Protein AF-A0A7S3BZ17-F1 (afdb_monomer_lite)

Structure (mmCIF, N/CA/C/O backbone):
data_AF-A0A7S3BZ17-F1
#
_entry.id   AF-A0A7S3BZ17-F1
#
loop_
_atom_site.group_PDB
_atom_site.id
_atom_site.type_symbol
_atom_site.label_atom_id
_atom_site.label_alt_id
_atom_site.label_comp_id
_atom_site.label_asym_id
_atom_site.label_entity_id
_atom_site.label_seq_id
_atom_site.pdbx_PDB_ins_code
_atom_site.Cartn_x
_atom_site.Cartn_y
_atom_site.Cartn_z
_atom_site.occupancy
_atom_site.B_iso_or_equiv
_atom_site.auth_seq_id
_atom_site.auth_comp_id
_atom_site.auth_asym_id
_atom_site.auth_atom_id
_atom_site.pdbx_PDB_model_num
ATOM 1 N N . ARG A 1 1 ? -3.089 -4.528 -18.513 1.00 62.03 1 ARG A N 1
ATOM 2 C CA . ARG A 1 1 ? -3.199 -3.101 -18.108 1.00 62.03 1 ARG A CA 1
ATOM 3 C C . ARG A 1 1 ? -1.999 -2.680 -17.265 1.00 62.03 1 ARG A C 1
ATOM 5 O O . ARG A 1 1 ? -1.273 -1.822 -17.731 1.00 62.03 1 ARG A O 1
ATOM 12 N N . TRP A 1 2 ? -1.724 -3.337 -16.133 1.00 67.25 2 TRP A N 1
ATOM 13 C CA . TRP A 1 2 ? -0.563 -3.033 -15.279 1.00 67.25 2 TRP A CA 1
ATOM 14 C C . TRP A 1 2 ? 0.788 -3.026 -16.016 1.00 67.25 2 TRP A C 1
ATOM 16 O O . TRP A 1 2 ? 1.475 -2.016 -16.019 1.00 67.25 2 TRP A O 1
ATOM 26 N N . THR A 1 3 ? 1.123 -4.086 -16.759 1.00 73.69 3 THR A N 1
ATOM 27 C CA . THR A 1 3 ? 2.386 -4.148 -17.524 1.00 73.69 3 THR A CA 1
ATOM 28 C C . THR A 1 3 ? 2.517 -3.024 -18.557 1.00 73.69 3 THR A C 1
ATOM 30 O O . THR A 1 3 ? 3.608 -2.520 -18.789 1.00 73.69 3 THR A O 1
ATOM 33 N N . LEU A 1 4 ? 1.402 -2.592 -19.160 1.00 82.94 4 LEU A N 1
ATOM 34 C CA . LEU A 1 4 ? 1.403 -1.464 -20.097 1.00 82.94 4 LEU A CA 1
ATOM 35 C C . LEU A 1 4 ? 1.670 -0.137 -19.380 1.00 82.94 4 LEU A C 1
ATOM 37 O O . LEU A 1 4 ? 2.279 0.745 -19.973 1.00 82.94 4 LEU A O 1
ATOM 41 N N . TYR A 1 5 ? 1.239 -0.004 -18.125 1.00 81.69 5 TYR A N 1
ATOM 42 C CA . TYR A 1 5 ? 1.551 1.148 -17.286 1.00 81.69 5 TYR A CA 1
ATOM 43 C C . TYR A 1 5 ? 3.029 1.156 -16.887 1.00 81.69 5 TYR A C 1
ATOM 45 O O . TYR A 1 5 ? 3.702 2.157 -17.101 1.00 81.69 5 TYR A O 1
ATOM 53 N N . SER A 1 6 ? 3.572 0.023 -16.428 1.00 79.56 6 SER A N 1
ATOM 54 C CA . SER A 1 6 ? 4.991 -0.104 -16.048 1.00 79.56 6 SER A CA 1
ATOM 55 C C . SER A 1 6 ? 5.966 0.108 -17.211 1.00 79.56 6 SER A C 1
ATOM 57 O O . SER A 1 6 ? 7.106 0.502 -16.996 1.00 79.56 6 SER A O 1
ATOM 59 N N . LEU A 1 7 ? 5.524 -0.134 -18.449 1.00 84.00 7 LEU A N 1
ATOM 60 C CA . LEU A 1 7 ? 6.284 0.154 -19.671 1.00 84.00 7 LEU A CA 1
ATOM 61 C C . LEU A 1 7 ? 5.972 1.542 -20.260 1.00 84.00 7 LEU A C 1
ATOM 63 O O . LEU A 1 7 ? 6.333 1.814 -21.402 1.00 84.00 7 LEU A O 1
ATOM 67 N N . ASN A 1 8 ? 5.260 2.402 -19.522 1.00 91.38 8 ASN A N 1
ATOM 68 C CA . ASN A 1 8 ? 4.765 3.720 -19.939 1.00 91.38 8 ASN A CA 1
ATOM 69 C C . ASN A 1 8 ? 3.835 3.739 -21.165 1.00 91.38 8 ASN A C 1
ATOM 71 O O . ASN A 1 8 ? 3.402 4.812 -21.575 1.00 91.38 8 ASN A O 1
ATOM 75 N N . ILE A 1 9 ? 3.459 2.594 -21.738 1.00 90.94 9 ILE A N 1
ATOM 76 C CA . ILE A 1 9 ? 2.617 2.511 -22.941 1.00 90.94 9 ILE A CA 1
ATOM 77 C C . ILE A 1 9 ? 1.241 3.134 -22.682 1.00 90.94 9 ILE A C 1
ATOM 79 O O . ILE A 1 9 ? 0.809 4.016 -23.425 1.00 90.94 9 ILE A O 1
ATOM 83 N N . SER A 1 10 ? 0.550 2.712 -21.617 1.00 91.38 10 SER A N 1
ATOM 84 C CA . SER A 1 10 ? -0.770 3.274 -21.300 1.00 91.38 10 SER A CA 1
ATOM 85 C C . SER A 1 10 ? -0.681 4.718 -20.813 1.00 91.38 10 SER A C 1
ATOM 87 O O . SER A 1 10 ? -1.586 5.498 -21.080 1.00 91.38 10 SER A O 1
ATOM 89 N N . THR A 1 11 ? 0.409 5.085 -20.137 1.00 92.25 11 THR A N 1
ATOM 90 C CA . THR A 1 11 ? 0.655 6.445 -19.633 1.00 92.25 11 THR A CA 1
ATOM 91 C C . THR A 1 11 ? 0.862 7.436 -20.777 1.00 92.25 11 THR A C 1
ATOM 93 O O . THR A 1 11 ? 0.238 8.493 -20.806 1.00 92.25 11 TH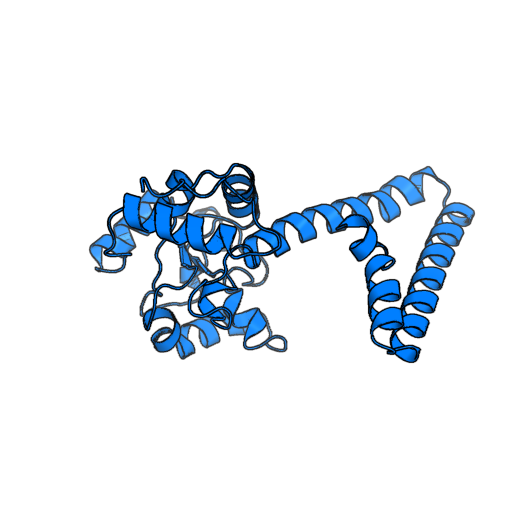R A O 1
ATOM 96 N N . ILE A 1 12 ? 1.680 7.072 -21.770 1.00 95.12 12 ILE A N 1
ATOM 97 C CA . ILE A 1 12 ? 1.888 7.870 -22.984 1.00 95.12 12 ILE A CA 1
ATOM 98 C C . ILE A 1 12 ? 0.565 8.028 -23.734 1.00 95.12 12 ILE A C 1
ATOM 100 O O . ILE A 1 12 ? 0.202 9.146 -24.095 1.00 95.12 12 ILE A O 1
ATOM 104 N N . TRP A 1 13 ? -0.180 6.932 -23.923 1.00 94.94 13 TRP A N 1
ATOM 105 C CA . TRP A 1 13 ? -1.499 6.983 -24.556 1.00 94.94 13 TRP A CA 1
ATOM 106 C C . TRP A 1 13 ? -2.459 7.919 -23.809 1.00 94.94 13 TRP A C 1
ATOM 108 O O . TRP A 1 13 ? -3.093 8.770 -24.433 1.00 94.94 13 TRP A O 1
ATOM 118 N N . GLN A 1 14 ? -2.520 7.813 -22.478 1.00 94.19 14 GLN A N 1
ATOM 119 C CA . GLN A 1 14 ? -3.356 8.667 -21.638 1.00 94.19 14 GLN A CA 1
ATOM 120 C C . GLN A 1 14 ? -2.998 10.145 -21.825 1.00 94.19 14 GLN A C 1
ATOM 122 O O . GLN A 1 14 ? -3.875 10.952 -22.128 1.00 94.19 14 GLN A O 1
ATOM 127 N N . PHE A 1 15 ? -1.715 10.510 -21.752 1.00 96.88 15 PHE A N 1
ATOM 128 C CA . PHE A 1 15 ? -1.291 11.898 -21.945 1.00 96.88 15 PHE A CA 1
ATOM 129 C C . PHE A 1 15 ? -1.558 12.427 -23.355 1.00 96.88 15 PHE A C 1
ATOM 131 O O . PHE A 1 15 ? -1.899 13.600 -23.503 1.00 96.88 15 PHE A O 1
ATOM 138 N N . ILE A 1 16 ? -1.458 11.586 -24.389 1.00 96.94 16 ILE A N 1
ATOM 139 C CA . ILE A 1 16 ? -1.876 11.961 -25.748 1.00 96.94 16 ILE A CA 1
ATOM 140 C C . ILE A 1 16 ? -3.380 12.252 -25.773 1.00 96.94 16 ILE A C 1
ATOM 142 O O . ILE A 1 16 ? -3.784 13.284 -26.310 1.00 96.94 16 ILE A O 1
ATOM 146 N N . SER A 1 17 ? -4.191 11.378 -25.170 1.00 96.69 17 SER A N 1
ATOM 147 C CA . SER A 1 17 ? -5.652 11.521 -25.139 1.00 96.69 17 SER A CA 1
ATOM 148 C C . SER A 1 17 ? -6.119 12.761 -24.365 1.00 96.69 17 SER A C 1
ATOM 150 O O . SER A 1 17 ? -7.098 13.391 -24.750 1.00 96.69 17 SER A O 1
ATOM 152 N N . GLU A 1 18 ? -5.367 13.172 -23.340 1.00 96.81 18 GLU A N 1
ATOM 153 C CA . GLU A 1 18 ? -5.604 14.388 -22.549 1.00 96.81 18 GLU A CA 1
ATOM 154 C C . GLU A 1 18 ? -5.022 15.661 -23.195 1.00 96.81 18 GLU A C 1
ATOM 156 O O . GLU A 1 18 ? -5.072 16.738 -22.605 1.00 96.81 18 GLU A O 1
ATOM 161 N N . GLY A 1 19 ? -4.404 15.563 -24.378 1.00 97.19 19 GLY A N 1
ATOM 162 C CA . GLY A 1 19 ? -3.767 16.700 -25.053 1.00 97.19 19 GLY A CA 1
ATOM 163 C C . GLY A 1 19 ? -2.439 17.160 -24.432 1.00 97.19 19 GLY A C 1
ATOM 164 O O . GLY A 1 19 ? -1.841 18.127 -24.908 1.00 97.19 19 GLY A O 1
ATOM 165 N N . LYS A 1 20 ? -1.912 16.450 -23.426 1.00 97.06 20 LYS A N 1
ATOM 166 C CA . LYS A 1 20 ? -0.638 16.726 -22.735 1.00 97.06 20 LYS A CA 1
ATOM 167 C C . LYS A 1 20 ? 0.570 16.245 -23.554 1.00 97.06 20 LYS A C 1
ATOM 169 O O . LYS A 1 20 ? 1.367 15.415 -23.113 1.00 97.06 20 LYS A O 1
ATOM 174 N N . ARG A 1 21 ? 0.719 16.777 -24.772 1.00 95.50 21 ARG A N 1
ATOM 175 C CA . ARG A 1 21 ? 1.706 16.320 -25.773 1.00 95.50 21 ARG A CA 1
ATOM 176 C C . ARG A 1 21 ? 3.158 16.420 -25.305 1.00 95.50 21 ARG A C 1
ATOM 178 O O . ARG A 1 21 ? 3.926 15.499 -25.557 1.00 95.50 21 ARG A O 1
ATOM 185 N N . THR A 1 22 ? 3.528 17.488 -24.599 1.00 97.69 22 THR A N 1
ATOM 186 C CA . THR A 1 22 ? 4.892 17.656 -24.066 1.00 97.69 22 THR A CA 1
ATOM 187 C C . THR A 1 22 ? 5.230 16.571 -23.045 1.00 97.69 22 THR A C 1
ATOM 189 O O . THR A 1 22 ? 6.293 15.963 -23.120 1.00 97.69 22 THR A O 1
ATOM 192 N N . THR A 1 23 ? 4.307 16.269 -22.129 1.00 96.88 23 THR A N 1
ATOM 193 C CA . THR A 1 23 ? 4.486 15.197 -21.140 1.00 96.88 23 THR A CA 1
ATOM 194 C C . THR A 1 23 ? 4.572 13.833 -21.819 1.00 96.88 23 THR A C 1
ATOM 196 O O . THR A 1 23 ? 5.484 13.066 -21.524 1.00 96.88 23 THR A O 1
ATOM 199 N N . ALA A 1 24 ? 3.685 13.556 -22.781 1.00 97.19 24 ALA A N 1
ATOM 200 C CA . ALA A 1 24 ? 3.732 12.325 -23.567 1.00 97.19 24 ALA A CA 1
ATOM 201 C C . ALA A 1 24 ? 5.076 12.156 -24.296 1.00 97.19 24 ALA A C 1
ATOM 203 O O . ALA A 1 24 ? 5.658 11.073 -24.268 1.00 97.19 24 ALA A O 1
ATOM 204 N N . TRP A 1 25 ? 5.591 13.231 -24.902 1.00 97.44 25 TRP A N 1
ATOM 205 C CA . TRP A 1 25 ? 6.892 13.240 -25.567 1.00 97.44 25 TRP A CA 1
ATOM 206 C C . TRP A 1 25 ? 8.039 12.957 -24.594 1.00 97.44 25 TRP A C 1
ATOM 208 O O . TRP A 1 25 ? 8.860 12.084 -24.860 1.00 97.44 25 TRP A O 1
ATOM 218 N N . ASN A 1 26 ? 8.063 13.623 -23.438 1.00 96.88 26 ASN A N 1
ATOM 219 C CA . ASN A 1 26 ? 9.084 13.386 -22.416 1.00 96.88 26 ASN A CA 1
ATOM 220 C C . ASN A 1 26 ? 9.059 11.931 -21.915 1.00 96.88 26 ASN A C 1
ATOM 222 O O . ASN A 1 26 ? 10.113 11.306 -21.796 1.00 96.88 26 ASN A O 1
ATOM 226 N N . CYS A 1 27 ? 7.870 11.357 -21.689 1.00 95.62 27 CYS A N 1
ATOM 227 C CA . CYS A 1 27 ? 7.721 9.944 -21.331 1.00 95.62 27 CYS A CA 1
ATOM 228 C C . CYS A 1 27 ? 8.219 9.006 -22.440 1.00 95.62 27 CYS A C 1
ATOM 230 O O . CYS A 1 27 ? 8.888 8.013 -22.146 1.00 95.62 27 CYS A O 1
ATOM 232 N N . LEU A 1 28 ? 7.921 9.311 -23.707 1.00 96.31 28 LEU A N 1
ATOM 233 C CA . LEU A 1 28 ? 8.378 8.524 -24.853 1.00 96.31 28 LEU A CA 1
ATOM 234 C C . LEU A 1 28 ? 9.906 8.552 -24.975 1.00 96.31 28 LEU A C 1
ATOM 236 O O . LEU A 1 28 ? 10.525 7.495 -25.076 1.00 96.31 28 LEU A O 1
ATOM 240 N N . VAL A 1 29 ? 10.514 9.739 -24.916 1.00 96.75 29 VAL A N 1
ATOM 241 C CA . VAL A 1 29 ? 11.973 9.915 -24.984 1.00 96.75 29 VAL A CA 1
ATOM 242 C C . VAL A 1 29 ? 12.660 9.210 -23.817 1.00 96.75 29 VAL A C 1
ATOM 244 O O . VAL A 1 29 ? 13.620 8.475 -24.037 1.00 96.75 29 VAL A O 1
ATOM 247 N N . GLY A 1 30 ? 12.146 9.362 -22.592 1.00 95.19 30 GLY A N 1
ATOM 248 C CA . GLY A 1 30 ? 12.674 8.657 -21.421 1.00 95.19 30 GLY A CA 1
ATOM 249 C C . GLY A 1 30 ? 12.589 7.133 -21.561 1.00 95.19 30 GLY A C 1
ATOM 250 O O . GLY A 1 30 ? 13.541 6.424 -21.239 1.00 95.19 30 GLY A O 1
ATOM 251 N N . SER A 1 31 ? 11.489 6.626 -22.122 1.00 94.12 31 SER A N 1
ATOM 252 C CA . SER A 1 31 ? 11.319 5.189 -22.379 1.00 94.12 31 SER A CA 1
ATOM 253 C C . SER A 1 31 ? 12.289 4.692 -23.458 1.00 94.12 31 SER A C 1
ATOM 255 O O . SER A 1 31 ? 12.938 3.664 -23.276 1.00 94.12 31 SER A O 1
ATOM 257 N N . ALA A 1 32 ? 12.456 5.440 -24.553 1.00 95.31 32 ALA A N 1
ATOM 258 C CA . ALA A 1 32 ? 13.420 5.120 -25.606 1.00 95.31 32 ALA A CA 1
ATOM 259 C C . ALA A 1 32 ? 14.866 5.125 -25.084 1.00 95.31 32 ALA A C 1
ATOM 261 O O . ALA A 1 32 ? 15.634 4.216 -25.397 1.00 95.31 32 ALA A O 1
ATOM 262 N N . TYR A 1 33 ? 15.218 6.099 -24.238 1.00 96.12 33 TYR A N 1
ATOM 263 C CA . TYR A 1 33 ? 16.508 6.152 -23.549 1.00 96.12 33 TYR A CA 1
ATOM 264 C C . TYR A 1 33 ? 16.748 4.900 -22.694 1.00 96.12 33 TYR A C 1
ATOM 266 O O . TYR A 1 33 ? 17.819 4.297 -22.770 1.00 96.12 33 TYR A O 1
ATOM 274 N N . TYR A 1 34 ? 15.744 4.457 -21.933 1.00 92.44 34 TYR A N 1
ATOM 275 C CA . TYR A 1 34 ? 15.854 3.253 -21.110 1.00 92.44 34 TYR A CA 1
ATOM 276 C C . TYR A 1 34 ? 16.053 1.981 -21.953 1.00 92.44 34 TYR A C 1
ATOM 278 O O . TYR A 1 34 ? 16.947 1.183 -21.667 1.00 92.44 34 TYR A O 1
ATOM 286 N N . PHE A 1 35 ? 15.300 1.810 -23.048 1.00 93.50 35 PHE A N 1
ATOM 287 C CA . PHE A 1 35 ? 15.490 0.676 -23.965 1.00 93.50 35 PHE A CA 1
ATOM 288 C C . PHE A 1 35 ? 16.844 0.706 -24.679 1.00 93.50 35 PHE A C 1
ATOM 290 O O . PHE A 1 35 ? 17.468 -0.344 -24.869 1.00 93.50 35 PHE A O 1
ATOM 297 N N . PHE A 1 36 ? 17.322 1.894 -25.049 1.00 96.81 36 PHE A N 1
ATOM 298 C CA . PHE A 1 36 ? 18.666 2.066 -25.585 1.00 96.81 36 PHE A CA 1
ATOM 299 C C . PHE A 1 36 ? 19.724 1.629 -24.564 1.00 96.81 36 PHE A C 1
ATOM 301 O O . PHE A 1 36 ? 20.621 0.861 -24.908 1.00 96.81 36 PHE A O 1
ATOM 308 N N . TRP A 1 37 ? 19.585 2.035 -23.299 1.00 96.75 37 TRP A N 1
ATOM 309 C CA . TRP A 1 37 ? 20.488 1.623 -22.225 1.00 96.75 37 TRP A CA 1
ATOM 310 C C . TRP A 1 37 ? 20.479 0.101 -22.001 1.00 96.75 37 TRP A C 1
ATOM 312 O O . TRP A 1 37 ? 21.549 -0.506 -21.957 1.00 96.75 37 TRP A O 1
ATOM 322 N N . ILE A 1 38 ? 19.308 -0.552 -21.979 1.00 96.31 38 ILE A N 1
ATOM 323 C CA . ILE A 1 38 ? 19.212 -2.025 -21.912 1.00 96.31 38 ILE A CA 1
ATOM 324 C C . ILE A 1 38 ? 19.936 -2.675 -23.100 1.00 96.31 38 ILE A C 1
ATOM 326 O O . ILE A 1 38 ? 20.681 -3.643 -22.924 1.00 96.31 38 ILE A O 1
ATOM 330 N N . SER A 1 39 ? 19.748 -2.136 -24.307 1.00 97.44 39 SER A N 1
ATOM 331 C CA . SER A 1 39 ? 20.397 -2.633 -25.527 1.00 97.44 39 SER A CA 1
ATOM 332 C C . SER A 1 39 ? 21.920 -2.479 -25.461 1.00 97.44 39 SER A C 1
ATOM 334 O O . SER A 1 39 ? 22.656 -3.385 -25.858 1.00 97.44 39 SER A O 1
ATOM 336 N N . ALA A 1 40 ? 22.408 -1.369 -24.901 1.00 98.00 40 ALA A N 1
ATOM 337 C CA . ALA A 1 40 ? 23.826 -1.155 -24.641 1.00 98.00 40 ALA A CA 1
ATOM 338 C C . ALA A 1 40 ? 24.366 -2.166 -23.617 1.00 98.00 40 ALA A C 1
ATOM 340 O O . ALA A 1 40 ? 25.398 -2.789 -23.868 1.00 98.00 40 ALA A O 1
ATOM 341 N N . CYS A 1 41 ? 23.649 -2.415 -22.514 1.00 98.06 41 CYS A N 1
ATOM 342 C CA . CYS A 1 41 ? 24.019 -3.449 -21.547 1.00 98.06 41 CYS A CA 1
ATOM 343 C C . CYS A 1 41 ? 24.107 -4.835 -22.200 1.00 98.06 41 CYS A C 1
ATOM 345 O O . CYS A 1 41 ? 25.083 -5.550 -21.974 1.00 98.06 41 CYS A O 1
ATOM 347 N N . LEU A 1 42 ? 23.132 -5.190 -23.045 1.00 98.06 42 LEU A N 1
ATOM 348 C CA . LEU A 1 42 ? 23.123 -6.452 -23.787 1.00 98.06 42 LEU A CA 1
ATOM 349 C C . LEU A 1 42 ? 24.341 -6.576 -24.705 1.00 98.06 42 LEU A C 1
ATOM 351 O O . LEU A 1 42 ? 24.962 -7.635 -24.777 1.00 98.06 42 LEU A O 1
ATOM 355 N N . ARG A 1 43 ? 24.706 -5.485 -25.383 1.00 98.25 43 ARG A N 1
ATOM 356 C CA . ARG A 1 43 ? 25.833 -5.453 -26.317 1.00 98.25 43 ARG A CA 1
ATOM 357 C C . ARG A 1 43 ? 27.201 -5.493 -25.630 1.00 98.25 43 ARG A C 1
ATOM 359 O O . ARG A 1 43 ? 28.131 -6.045 -26.220 1.00 98.25 43 ARG A O 1
ATOM 366 N N . ILE A 1 44 ? 27.336 -4.881 -24.452 1.00 98.38 44 ILE A N 1
ATOM 367 C CA . ILE A 1 44 ? 28.612 -4.731 -23.730 1.00 98.38 44 ILE A CA 1
ATOM 368 C C . ILE A 1 44 ? 28.863 -5.914 -22.788 1.00 98.38 44 ILE A C 1
ATOM 370 O O . ILE A 1 44 ? 29.959 -6.467 -22.787 1.00 98.38 44 ILE A O 1
ATOM 374 N N . PHE A 1 45 ? 27.857 -6.321 -22.011 1.00 98.06 45 PHE A N 1
ATOM 375 C CA . PHE A 1 45 ? 27.998 -7.321 -20.942 1.00 98.06 45 PHE A CA 1
ATOM 376 C C . PHE A 1 45 ? 27.386 -8.687 -21.291 1.00 98.06 45 PHE A C 1
ATOM 378 O O . PHE A 1 45 ? 27.619 -9.673 -20.590 1.00 98.06 45 PHE A O 1
ATOM 385 N N . GLY A 1 46 ? 26.622 -8.769 -22.383 1.00 98.25 46 GLY A N 1
ATOM 386 C CA . GLY A 1 46 ? 26.014 -10.006 -22.864 1.00 98.25 46 GLY A CA 1
ATOM 387 C C . GLY A 1 46 ? 24.709 -10.385 -22.157 1.00 98.25 46 GLY A C 1
ATOM 388 O O . GLY A 1 46 ? 24.354 -9.883 -21.091 1.00 98.25 46 GLY A O 1
ATOM 389 N N . ALA A 1 47 ? 23.986 -11.333 -22.760 1.00 97.88 47 ALA A N 1
ATOM 390 C CA . ALA A 1 47 ? 22.618 -11.677 -22.365 1.00 97.88 47 ALA A CA 1
ATOM 391 C C . ALA A 1 47 ? 22.493 -12.187 -20.924 1.00 97.88 47 ALA A C 1
ATOM 393 O O . ALA A 1 47 ? 21.541 -11.835 -20.236 1.00 97.88 47 ALA A O 1
ATOM 394 N N . ARG A 1 48 ? 23.457 -12.985 -20.447 1.00 98.12 48 ARG A N 1
ATOM 395 C CA . ARG A 1 48 ? 23.432 -13.531 -19.079 1.00 98.12 48 ARG A CA 1
ATOM 396 C C . ARG A 1 48 ? 23.414 -12.425 -18.026 1.00 98.12 48 ARG A C 1
ATOM 398 O O . ARG A 1 48 ? 22.591 -12.470 -17.118 1.00 98.12 48 ARG A O 1
ATOM 405 N N . PHE A 1 49 ? 24.282 -11.427 -18.183 1.00 97.94 49 PHE A N 1
ATOM 406 C CA . PHE A 1 49 ? 24.334 -10.283 -17.281 1.00 97.94 49 PHE A CA 1
ATOM 407 C C . PHE A 1 49 ? 23.052 -9.451 -17.377 1.00 97.94 49 PHE A C 1
ATOM 409 O O . PHE A 1 49 ? 22.412 -9.187 -16.363 1.00 97.94 49 PHE A O 1
ATOM 416 N N . THR A 1 50 ? 22.635 -9.087 -18.593 1.00 98.12 50 THR A N 1
ATOM 417 C CA . THR A 1 50 ? 21.447 -8.248 -18.801 1.00 98.12 50 THR A CA 1
ATOM 418 C C . THR A 1 50 ? 20.177 -8.897 -18.262 1.00 98.12 50 THR A C 1
ATOM 420 O O . THR A 1 50 ? 19.375 -8.232 -17.615 1.00 98.12 50 THR A O 1
ATOM 423 N N . ILE A 1 51 ? 19.989 -10.199 -18.474 1.00 97.25 51 ILE A N 1
ATOM 424 C CA . ILE A 1 51 ? 18.823 -10.907 -17.942 1.00 97.25 51 ILE A CA 1
ATOM 425 C C . ILE A 1 51 ? 18.887 -10.960 -16.412 1.00 97.25 51 ILE A C 1
ATOM 427 O O . ILE A 1 51 ? 17.919 -10.575 -15.765 1.00 97.25 51 ILE A O 1
ATOM 431 N N . GLY A 1 52 ? 20.017 -11.387 -15.838 1.00 97.56 52 GLY A N 1
ATOM 432 C CA . GLY A 1 52 ? 20.131 -11.616 -14.394 1.00 97.56 52 GLY A CA 1
ATOM 433 C C . GLY A 1 52 ? 20.131 -10.347 -13.539 1.00 97.56 52 GLY A C 1
ATOM 434 O O . GLY A 1 52 ? 19.594 -10.365 -12.438 1.00 97.56 52 GLY A O 1
ATOM 435 N N . PHE A 1 53 ? 20.700 -9.246 -14.036 1.00 96.31 53 PHE A N 1
ATOM 436 C CA . PHE A 1 53 ? 20.948 -8.043 -13.229 1.00 96.31 53 PHE A CA 1
ATOM 437 C C . PHE A 1 53 ? 20.227 -6.787 -13.717 1.00 96.31 53 PHE A C 1
ATOM 439 O O . PHE A 1 53 ? 20.226 -5.785 -13.008 1.00 96.31 53 PHE A O 1
ATOM 446 N N . VAL A 1 54 ? 19.609 -6.815 -14.901 1.00 94.62 54 VAL A N 1
ATOM 447 C CA . VAL A 1 54 ? 18.838 -5.673 -15.414 1.00 94.62 54 VAL A CA 1
ATOM 448 C C . VAL A 1 54 ? 17.365 -6.036 -15.543 1.00 94.62 54 VAL A C 1
ATOM 450 O O . VAL A 1 54 ? 16.525 -5.420 -14.894 1.00 94.62 54 VAL A O 1
ATOM 453 N N . LEU A 1 55 ? 17.040 -7.057 -16.340 1.00 94.12 55 LEU A N 1
ATOM 454 C CA . LEU A 1 55 ? 15.646 -7.413 -16.608 1.00 94.12 55 LEU A CA 1
ATOM 455 C C . LEU A 1 55 ? 14.983 -8.103 -15.416 1.00 94.12 55 LEU A C 1
ATOM 457 O O . LEU A 1 55 ? 13.865 -7.737 -15.069 1.00 94.12 55 LEU A O 1
ATOM 461 N N . TYR A 1 56 ? 15.653 -9.067 -14.775 1.00 95.19 56 TYR A N 1
ATOM 462 C CA . TYR A 1 56 ? 15.085 -9.768 -13.622 1.00 95.19 56 TYR A CA 1
ATOM 463 C C . TYR A 1 56 ? 14.729 -8.803 -12.475 1.00 95.19 56 TYR A C 1
ATOM 465 O O . TYR A 1 56 ? 13.552 -8.773 -12.116 1.00 95.19 56 TYR A O 1
ATOM 473 N N . PRO A 1 57 ? 15.642 -7.942 -11.968 1.00 94.00 57 PRO A N 1
ATOM 474 C CA . PRO A 1 57 ? 15.298 -7.007 -10.896 1.00 94.00 57 PRO A CA 1
ATOM 475 C C . PRO A 1 57 ? 14.228 -5.994 -11.309 1.00 94.00 57 PRO A C 1
ATOM 477 O O . PRO A 1 57 ? 13.403 -5.610 -10.488 1.00 94.00 57 PRO A O 1
ATOM 480 N N . PHE A 1 58 ? 14.202 -5.577 -12.582 1.00 89.38 58 PHE A N 1
ATOM 481 C CA . PHE A 1 58 ? 13.149 -4.703 -13.100 1.00 89.38 58 PHE A CA 1
ATOM 482 C C . PHE A 1 58 ? 11.771 -5.369 -13.008 1.00 89.38 58 PHE A C 1
ATOM 484 O O . PHE A 1 58 ? 10.845 -4.789 -12.447 1.00 89.38 58 PHE A O 1
ATOM 491 N N . PHE A 1 59 ? 11.625 -6.594 -13.523 1.00 88.94 59 PHE A N 1
ATOM 492 C CA . PHE A 1 59 ? 10.347 -7.306 -13.471 1.00 88.94 59 PHE A CA 1
ATOM 493 C C . PHE A 1 59 ? 9.952 -7.686 -12.044 1.00 88.94 59 PHE A C 1
ATOM 495 O O . PHE A 1 59 ? 8.786 -7.535 -11.684 1.00 88.94 59 PHE A O 1
ATOM 502 N N . GLU A 1 60 ? 10.910 -8.131 -11.230 1.00 93.25 60 GLU A N 1
ATOM 503 C CA . GLU A 1 60 ? 10.699 -8.405 -9.809 1.00 93.25 60 GLU A CA 1
ATOM 504 C C . GLU A 1 60 ? 10.175 -7.153 -9.095 1.00 93.25 60 GLU A C 1
ATOM 506 O O . GLU A 1 60 ? 9.112 -7.198 -8.478 1.00 93.25 60 GLU A O 1
ATOM 511 N N . ASN A 1 61 ? 10.843 -6.008 -9.256 1.00 89.81 61 ASN A N 1
ATOM 512 C CA . ASN A 1 61 ? 10.418 -4.746 -8.659 1.00 89.81 61 ASN A CA 1
ATOM 513 C C . ASN A 1 61 ? 9.029 -4.307 -9.146 1.00 89.81 61 ASN A C 1
ATOM 515 O O . ASN A 1 61 ? 8.198 -3.918 -8.329 1.00 89.81 61 ASN A O 1
ATOM 519 N N . VAL A 1 62 ? 8.742 -4.429 -10.447 1.00 87.75 62 VAL A N 1
ATOM 520 C CA . VAL A 1 62 ? 7.422 -4.115 -11.014 1.00 87.75 62 VAL A CA 1
ATOM 521 C C . VAL A 1 62 ? 6.321 -4.961 -10.379 1.00 87.75 62 VAL A C 1
ATOM 523 O O . VAL A 1 62 ? 5.241 -4.435 -10.117 1.00 87.75 62 VAL A O 1
ATOM 526 N N . ILE A 1 63 ? 6.566 -6.251 -10.137 1.00 88.88 63 ILE A N 1
ATOM 527 C CA . ILE A 1 63 ? 5.592 -7.150 -9.505 1.00 88.88 63 ILE A CA 1
ATOM 528 C C . ILE A 1 63 ? 5.430 -6.803 -8.024 1.00 88.88 63 ILE A C 1
ATOM 530 O O . ILE A 1 63 ? 4.305 -6.642 -7.559 1.00 88.88 63 ILE A O 1
ATOM 534 N N . LEU A 1 64 ? 6.532 -6.642 -7.287 1.00 91.19 64 LEU A N 1
ATOM 535 C CA . LEU A 1 64 ? 6.485 -6.348 -5.853 1.00 91.19 64 LEU A CA 1
ATOM 536 C C . LEU A 1 64 ? 5.809 -4.999 -5.570 1.00 91.19 64 LEU A C 1
ATOM 538 O O . LEU A 1 64 ? 4.932 -4.934 -4.709 1.00 91.19 64 LEU A O 1
ATOM 542 N N . LEU A 1 65 ? 6.145 -3.950 -6.329 1.00 87.81 65 LEU A N 1
ATOM 543 C CA . LEU A 1 65 ? 5.482 -2.648 -6.224 1.00 87.81 65 LEU A CA 1
ATOM 544 C C . LEU A 1 65 ? 4.012 -2.716 -6.639 1.00 87.81 65 LEU A C 1
ATOM 546 O O . LEU A 1 65 ? 3.200 -2.012 -6.053 1.00 87.81 65 LEU A O 1
ATOM 550 N N . ALA A 1 66 ? 3.640 -3.569 -7.601 1.00 86.38 66 ALA A N 1
ATOM 551 C CA . ALA A 1 66 ? 2.230 -3.785 -7.931 1.00 86.38 66 ALA A CA 1
ATOM 552 C C . ALA A 1 66 ? 1.449 -4.311 -6.736 1.00 86.38 66 ALA A C 1
ATOM 554 O O . ALA A 1 66 ? 0.404 -3.763 -6.395 1.00 86.38 66 ALA A O 1
ATOM 555 N N . CYS A 1 67 ? 1.974 -5.362 -6.103 1.00 89.75 67 CYS A N 1
ATOM 556 C CA . CYS A 1 67 ? 1.333 -5.988 -4.958 1.00 89.75 67 CYS A CA 1
ATOM 557 C C . CYS A 1 67 ? 1.191 -4.994 -3.803 1.00 89.75 67 CYS A C 1
ATOM 559 O O . CYS A 1 67 ? 0.110 -4.857 -3.238 1.00 89.75 67 CYS A O 1
ATOM 561 N N . ILE A 1 68 ? 2.267 -4.271 -3.486 1.00 90.19 68 ILE A N 1
ATOM 562 C CA . ILE A 1 68 ? 2.284 -3.317 -2.377 1.00 90.19 68 ILE A CA 1
ATOM 563 C C . ILE A 1 68 ? 1.371 -2.115 -2.656 1.00 90.19 68 ILE A C 1
ATOM 565 O O . ILE A 1 68 ? 0.520 -1.810 -1.823 1.00 90.19 68 ILE A O 1
ATOM 569 N N . ASN A 1 69 ? 1.483 -1.475 -3.828 1.00 88.19 69 ASN A N 1
ATOM 570 C CA . ASN A 1 69 ? 0.635 -0.332 -4.187 1.00 88.19 69 ASN A CA 1
ATOM 571 C C . ASN A 1 69 ? -0.842 -0.717 -4.168 1.00 88.19 69 ASN A C 1
ATOM 573 O O . ASN A 1 69 ? -1.686 0.073 -3.759 1.00 88.19 69 ASN A O 1
ATOM 577 N N . TRP A 1 70 ? -1.160 -1.936 -4.601 1.00 86.50 70 TRP A N 1
ATOM 578 C CA . TRP A 1 70 ? -2.528 -2.413 -4.564 1.00 86.50 70 TRP A CA 1
ATOM 579 C C . TRP A 1 70 ? -3.030 -2.593 -3.132 1.00 86.50 70 TRP A C 1
ATOM 581 O O . TRP A 1 70 ? -4.121 -2.129 -2.833 1.00 86.50 70 TRP A O 1
ATOM 591 N N . SER A 1 71 ? -2.233 -3.172 -2.229 1.00 90.88 71 SER A N 1
ATOM 592 C CA . SER A 1 71 ? -2.592 -3.268 -0.807 1.00 90.88 71 SER A CA 1
ATOM 593 C C . SER A 1 71 ? -2.794 -1.911 -0.153 1.00 90.88 71 SER A C 1
ATOM 595 O O . SER A 1 71 ? -3.767 -1.723 0.575 1.00 90.88 71 SER A O 1
ATOM 597 N N . TRP A 1 72 ? -1.888 -0.969 -0.417 1.00 93.06 72 TRP A N 1
ATOM 598 C CA . TRP A 1 72 ? -1.955 0.376 0.138 1.00 93.06 72 TRP A CA 1
ATOM 599 C C . TRP A 1 72 ? -3.184 1.153 -0.332 1.00 93.06 72 TRP A C 1
ATOM 601 O O . TRP A 1 72 ? -3.693 1.951 0.444 1.00 93.06 72 TRP A O 1
ATOM 611 N N . HIS A 1 73 ? -3.695 0.859 -1.533 1.00 92.50 73 HIS A N 1
ATOM 612 C CA . HIS A 1 73 ? -4.789 1.584 -2.190 1.00 92.50 73 HIS A CA 1
ATOM 613 C C . HIS A 1 73 ? -6.048 0.753 -2.459 1.00 92.50 73 HIS A C 1
ATOM 615 O O . HIS A 1 73 ? -6.854 1.083 -3.332 1.00 92.50 73 HIS A O 1
ATOM 621 N N . ALA A 1 74 ? -6.221 -0.362 -1.750 1.00 91.69 74 ALA A N 1
ATOM 622 C CA . ALA A 1 74 ? -7.276 -1.316 -2.074 1.00 91.69 74 ALA A CA 1
ATOM 623 C C . ALA A 1 74 ? -8.687 -0.790 -1.755 1.00 91.69 74 ALA A C 1
ATOM 625 O O . ALA A 1 74 ? -9.651 -1.167 -2.420 1.00 91.69 74 ALA A O 1
ATOM 626 N N . PHE A 1 75 ? -8.823 0.052 -0.731 1.00 93.25 75 PHE A N 1
ATOM 627 C CA . PHE A 1 75 ? -10.105 0.399 -0.120 1.00 93.25 75 PHE A CA 1
ATOM 628 C C . PHE A 1 75 ? -10.570 1.789 -0.555 1.00 93.25 75 PHE A C 1
ATOM 630 O O . PHE A 1 75 ? -9.788 2.724 -0.534 1.00 93.25 75 PHE A O 1
ATOM 637 N N . VAL A 1 76 ? -11.847 1.956 -0.900 1.00 93.50 76 VAL A N 1
ATOM 638 C CA . VAL A 1 76 ? -12.452 3.268 -1.191 1.00 93.50 76 VAL A CA 1
ATOM 639 C C . VAL A 1 76 ? -13.779 3.363 -0.454 1.00 93.50 76 VAL A C 1
ATOM 641 O O . VAL A 1 76 ? -14.577 2.439 -0.529 1.00 93.50 76 VAL A O 1
ATOM 644 N N . ASP A 1 77 ? -14.051 4.454 0.258 1.00 92.12 77 ASP A N 1
ATOM 645 C CA . ASP A 1 77 ? -15.373 4.640 0.865 1.00 92.12 77 ASP A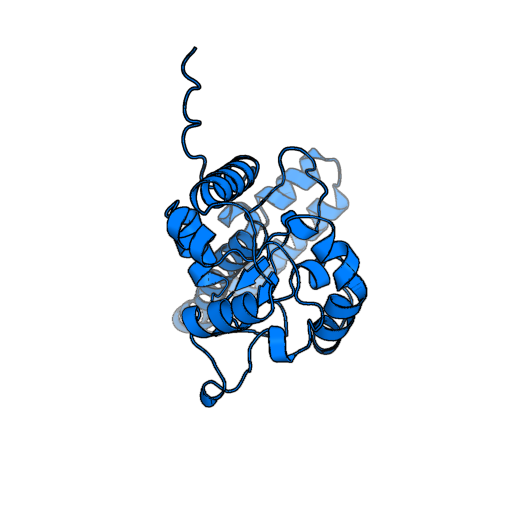 CA 1
ATOM 646 C C . ASP A 1 77 ? -16.401 4.999 -0.227 1.00 92.12 77 ASP A C 1
ATOM 648 O O . ASP A 1 77 ? -16.251 6.040 -0.869 1.00 92.12 77 ASP A O 1
ATOM 652 N N . PRO A 1 78 ? -17.452 4.188 -0.463 1.00 90.44 78 PRO A N 1
ATOM 653 C CA . PRO A 1 78 ? -18.442 4.482 -1.500 1.00 90.44 78 PRO A CA 1
ATOM 654 C C . PRO A 1 78 ? -19.254 5.757 -1.225 1.00 90.44 78 PRO A C 1
ATOM 656 O O . PRO A 1 78 ? -19.783 6.348 -2.164 1.00 90.44 78 PRO A O 1
ATOM 659 N N . ASN A 1 79 ? -19.364 6.183 0.037 1.00 91.19 79 ASN A N 1
ATOM 660 C CA . ASN A 1 79 ? -20.123 7.372 0.427 1.00 91.19 79 ASN A CA 1
ATOM 661 C C . ASN A 1 79 ? -19.245 8.623 0.516 1.00 91.19 79 ASN A C 1
ATOM 663 O O . ASN A 1 79 ? -19.753 9.738 0.411 1.00 91.19 79 ASN A O 1
ATOM 667 N N . ASN A 1 80 ? -17.938 8.447 0.715 1.00 91.25 80 ASN A N 1
ATOM 668 C CA . ASN A 1 80 ? -16.975 9.540 0.729 1.00 91.25 80 ASN A CA 1
ATOM 669 C C . ASN A 1 80 ? -15.682 9.141 0.001 1.00 91.25 80 ASN A C 1
ATOM 671 O O . ASN A 1 80 ? -14.665 8.888 0.657 1.00 91.25 80 ASN A O 1
ATOM 675 N N . PRO A 1 81 ? -15.703 9.086 -1.345 1.00 89.81 81 PRO A N 1
ATOM 676 C CA . PRO A 1 81 ? -14.581 8.578 -2.115 1.00 89.81 81 PRO A CA 1
ATOM 677 C C . PRO A 1 81 ? -13.276 9.304 -1.844 1.00 89.81 81 PRO A C 1
ATOM 679 O O . PRO A 1 81 ? -12.262 8.644 -1.945 1.00 89.81 81 PRO A O 1
ATOM 682 N N . GLU A 1 82 ? -13.297 10.581 -1.443 1.00 89.44 82 GLU A N 1
ATOM 683 C CA . GLU A 1 82 ? -12.132 11.445 -1.171 1.00 89.44 82 GLU A CA 1
ATOM 684 C C . GLU A 1 82 ? -11.511 11.256 0.229 1.00 89.44 82 GLU A C 1
ATOM 686 O O . GLU A 1 82 ? -10.586 11.971 0.610 1.00 89.44 82 GLU A O 1
ATOM 691 N N . ASN A 1 83 ? -12.011 10.310 1.031 1.00 91.62 83 ASN A N 1
ATOM 692 C CA . ASN A 1 83 ? -11.486 10.066 2.371 1.00 91.62 83 ASN A CA 1
ATOM 693 C C . ASN A 1 83 ? -10.111 9.373 2.329 1.00 91.62 83 ASN A C 1
ATOM 695 O O . ASN A 1 83 ? -10.022 8.145 2.249 1.00 91.62 83 ASN A O 1
ATOM 699 N N . GLU A 1 84 ? -9.041 10.156 2.453 1.00 92.19 84 GLU A N 1
ATOM 700 C CA . GLU A 1 84 ? -7.652 9.676 2.457 1.00 92.19 84 GLU A CA 1
ATOM 701 C C . GLU A 1 84 ? -7.353 8.630 3.547 1.00 92.19 84 GLU A C 1
ATOM 703 O O . GLU A 1 84 ? -6.561 7.715 3.316 1.00 92.19 84 GLU A O 1
ATOM 708 N N . PHE A 1 85 ? -8.045 8.687 4.694 1.00 94.12 85 PHE A N 1
ATOM 709 C CA . PHE A 1 85 ? -7.901 7.712 5.783 1.00 94.12 85 PHE A CA 1
ATOM 710 C C . PHE A 1 85 ? -8.494 6.341 5.443 1.00 94.12 85 PHE A C 1
ATOM 712 O O . PHE A 1 85 ? -8.208 5.363 6.132 1.00 94.12 85 PHE A O 1
ATOM 719 N N . VAL A 1 86 ? -9.347 6.263 4.417 1.00 94.44 86 VAL A N 1
ATOM 720 C CA . VAL A 1 86 ? -9.884 5.005 3.881 1.00 94.44 86 VAL A CA 1
ATOM 721 C C . VAL A 1 86 ? -9.121 4.582 2.630 1.00 94.44 86 VAL A C 1
ATOM 723 O O . VAL A 1 86 ? -8.803 3.400 2.506 1.00 94.44 86 VAL A O 1
ATOM 726 N N . GLN A 1 87 ? -8.811 5.530 1.738 1.00 92.25 87 GLN A N 1
ATOM 727 C CA . GLN A 1 87 ? -8.096 5.282 0.480 1.00 92.25 87 GLN A CA 1
ATOM 728 C C . GLN A 1 87 ? -6.681 4.737 0.659 1.00 92.25 87 GLN A C 1
ATOM 730 O O . GLN A 1 87 ? -6.161 4.070 -0.235 1.00 92.25 87 GLN A O 1
ATOM 735 N N . SER A 1 88 ? -6.052 5.065 1.784 1.00 93.06 88 SER A N 1
ATOM 736 C CA . SER A 1 88 ? -4.733 4.574 2.150 1.00 93.06 88 SER A CA 1
ATOM 737 C C . SER A 1 88 ? -4.811 3.792 3.451 1.00 93.06 88 SER A C 1
ATOM 739 O O . SER A 1 88 ? -5.590 4.126 4.345 1.00 93.06 88 SER A O 1
ATOM 741 N N . ILE A 1 89 ? -4.012 2.735 3.569 1.00 94.62 89 ILE A N 1
ATOM 742 C CA . ILE A 1 89 ? -3.996 1.927 4.790 1.00 94.62 89 ILE A CA 1
ATOM 743 C C . ILE A 1 89 ? -2.999 2.464 5.817 1.00 94.62 89 ILE A C 1
ATOM 745 O O . ILE A 1 89 ? -2.011 3.116 5.481 1.00 94.62 89 ILE A O 1
ATOM 749 N N . THR A 1 90 ? -3.233 2.140 7.084 1.00 95.12 90 THR A N 1
ATOM 750 C CA . THR A 1 90 ? -2.201 2.191 8.122 1.00 95.12 90 THR A CA 1
ATOM 751 C C . THR A 1 90 ? -2.088 0.831 8.791 1.00 95.12 90 THR A C 1
ATOM 753 O O . THR A 1 90 ? -3.100 0.244 9.165 1.00 95.12 90 THR A O 1
ATOM 756 N N . ILE A 1 91 ? -0.872 0.316 8.936 1.00 94.69 91 ILE A N 1
ATOM 757 C CA . ILE A 1 91 ? -0.599 -0.973 9.569 1.00 94.69 91 ILE A CA 1
ATOM 758 C C . ILE A 1 91 ? 0.108 -0.727 10.901 1.00 94.69 91 ILE A C 1
ATOM 760 O O . ILE A 1 91 ? 1.158 -0.095 10.976 1.00 94.69 91 ILE A O 1
ATOM 764 N N . LEU A 1 92 ? -0.481 -1.243 11.972 1.00 92.94 92 LEU A N 1
ATOM 765 C CA . LEU A 1 92 ? 0.061 -1.190 13.319 1.00 92.94 92 LEU A CA 1
ATOM 766 C C . LEU A 1 92 ? 0.596 -2.561 13.718 1.00 92.94 92 LEU A C 1
ATOM 768 O O . LEU A 1 92 ? 0.034 -3.597 13.364 1.00 92.94 92 LEU A O 1
ATOM 772 N N . HIS A 1 93 ? 1.676 -2.580 14.490 1.00 91.25 93 HIS A N 1
ATOM 773 C CA . HIS A 1 93 ? 2.339 -3.798 14.951 1.00 91.25 93 HIS A CA 1
ATOM 774 C C . HIS A 1 93 ? 2.651 -4.777 13.804 1.00 91.25 93 HIS A C 1
ATOM 776 O O . HIS A 1 93 ? 2.597 -5.993 13.987 1.00 91.25 93 HIS A O 1
ATOM 782 N N . GLY A 1 94 ? 2.956 -4.245 12.615 1.00 90.00 94 GLY A N 1
ATOM 783 C CA . GLY A 1 94 ? 3.331 -5.042 11.457 1.00 90.00 94 GLY A CA 1
ATOM 784 C C . GLY A 1 94 ? 4.660 -5.766 11.693 1.00 90.00 94 GLY A C 1
ATOM 785 O O . GLY A 1 94 ? 5.556 -5.230 12.353 1.00 90.00 94 GLY A O 1
ATOM 786 N N . PRO A 1 95 ? 4.836 -6.994 11.174 1.00 87.50 95 PRO A N 1
ATOM 787 C CA . PRO A 1 95 ? 6.104 -7.697 11.275 1.00 87.50 95 PRO A CA 1
ATOM 788 C C . PRO A 1 95 ? 7.141 -7.148 10.291 1.00 87.50 95 PRO A C 1
ATOM 790 O O . PRO A 1 95 ? 8.308 -7.500 10.392 1.00 87.50 95 PRO A O 1
ATOM 793 N N . ILE A 1 96 ? 6.757 -6.339 9.304 1.00 85.19 96 ILE A N 1
ATOM 794 C CA . ILE A 1 96 ? 7.677 -5.771 8.320 1.00 85.19 96 ILE A CA 1
ATOM 795 C C . ILE A 1 96 ? 7.257 -4.332 8.085 1.00 85.19 96 ILE A C 1
ATOM 797 O O . ILE A 1 96 ? 6.233 -4.106 7.457 1.00 85.19 96 ILE A O 1
ATOM 801 N N . ASN A 1 97 ? 8.087 -3.395 8.530 1.00 86.19 97 ASN A N 1
ATOM 802 C CA . ASN A 1 97 ? 7.896 -1.978 8.282 1.00 86.19 97 ASN A CA 1
ATOM 803 C C . ASN A 1 97 ? 9.200 -1.387 7.732 1.00 86.19 97 ASN A C 1
ATOM 805 O O . ASN A 1 97 ? 10.200 -1.257 8.439 1.00 86.19 97 ASN A O 1
ATOM 809 N N . VAL A 1 98 ? 9.201 -1.072 6.439 1.00 87.31 98 VAL A N 1
ATOM 810 C CA . VAL A 1 98 ? 10.350 -0.488 5.743 1.00 87.31 98 VAL A CA 1
ATOM 811 C C . VAL A 1 98 ? 10.096 1.003 5.596 1.00 87.31 98 VAL A C 1
ATOM 813 O O . VAL A 1 98 ? 9.095 1.400 5.012 1.00 87.31 98 VAL A O 1
ATOM 816 N N . LEU A 1 99 ? 11.006 1.825 6.130 1.00 89.19 99 LEU A N 1
ATOM 817 C CA . LEU A 1 99 ? 10.928 3.289 6.044 1.00 89.19 99 LEU A CA 1
ATOM 818 C C . LEU A 1 99 ? 9.576 3.853 6.529 1.00 89.19 99 LEU A C 1
ATOM 820 O O . LEU A 1 99 ? 9.064 4.794 5.942 1.00 89.19 99 LEU A O 1
ATOM 824 N N . ASN A 1 100 ? 8.974 3.290 7.584 1.00 91.31 100 ASN A N 1
ATOM 825 C CA . ASN A 1 100 ? 7.686 3.753 8.129 1.00 91.31 100 ASN A CA 1
ATOM 826 C C . ASN A 1 100 ? 6.558 3.899 7.086 1.00 91.31 100 ASN A C 1
ATOM 828 O O . ASN A 1 100 ? 5.646 4.704 7.288 1.00 91.31 100 ASN A O 1
ATOM 832 N N . GLU A 1 101 ? 6.603 3.144 5.986 1.00 91.19 101 GLU A N 1
ATOM 833 C CA . GLU A 1 101 ? 5.566 3.173 4.946 1.00 91.19 101 GLU A CA 1
ATOM 834 C C . GLU A 1 101 ? 4.266 2.497 5.395 1.00 91.19 101 GLU A C 1
ATOM 836 O O . GLU A 1 101 ? 3.217 2.716 4.805 1.00 91.19 101 GLU A O 1
ATOM 841 N N . ASP A 1 102 ? 4.288 1.753 6.504 1.00 92.81 102 ASP A N 1
ATOM 842 C CA . ASP A 1 102 ? 3.066 1.257 7.141 1.00 92.81 102 ASP A CA 1
ATOM 843 C C . ASP A 1 102 ? 2.171 2.393 7.669 1.00 92.81 102 ASP A C 1
ATOM 845 O O . ASP A 1 102 ? 0.986 2.172 7.884 1.00 92.81 102 ASP A O 1
ATOM 849 N N . ALA A 1 103 ? 2.682 3.621 7.810 1.00 93.81 103 ALA A N 1
ATOM 850 C CA . ALA A 1 103 ? 1.879 4.831 8.003 1.00 93.81 103 ALA A CA 1
ATOM 851 C C . ALA A 1 103 ? 1.503 5.476 6.652 1.00 93.81 103 ALA A C 1
ATOM 853 O O . ALA A 1 103 ? 1.680 6.680 6.468 1.00 93.81 103 ALA A O 1
ATOM 854 N N . HIS A 1 104 ? 1.020 4.690 5.686 1.00 95.00 104 HIS A N 1
ATOM 855 C CA . HIS A 1 104 ? 0.932 5.123 4.287 1.00 95.00 104 HIS A CA 1
ATOM 856 C C . HIS A 1 104 ? -0.009 6.314 4.057 1.00 95.00 104 HIS A C 1
ATOM 858 O O . HIS A 1 104 ? 0.238 7.150 3.197 1.00 95.00 104 HIS A O 1
ATOM 864 N N . VAL A 1 105 ? -1.054 6.472 4.869 1.00 95.00 105 VAL A N 1
ATOM 865 C CA . VAL A 1 105 ? -1.891 7.687 4.843 1.00 95.00 105 VAL A CA 1
ATOM 866 C C . VAL A 1 105 ? -1.038 8.955 5.034 1.00 95.00 105 VAL A C 1
ATOM 868 O O . VAL A 1 105 ? -1.230 9.941 4.327 1.00 95.00 105 VAL A O 1
ATOM 871 N N . VAL A 1 106 ? -0.029 8.923 5.916 1.00 94.44 106 VAL A N 1
ATOM 872 C CA . VAL A 1 106 ? 0.901 10.049 6.116 1.00 94.44 106 VAL A CA 1
ATOM 873 C C . VAL A 1 106 ? 1.740 10.315 4.870 1.00 94.44 106 VAL A C 1
ATOM 875 O O . VAL A 1 106 ? 1.996 11.478 4.567 1.00 94.44 106 VAL A O 1
ATOM 878 N N . HIS A 1 107 ? 2.143 9.272 4.139 1.00 93.62 107 HIS A N 1
ATOM 879 C CA . HIS A 1 107 ? 2.857 9.422 2.870 1.00 93.62 107 HIS A CA 1
ATOM 880 C C . HIS A 1 107 ? 2.023 10.227 1.859 1.00 93.62 107 HIS A C 1
ATOM 882 O O . HIS A 1 107 ? 2.557 11.104 1.187 1.00 93.62 107 HIS A O 1
ATOM 888 N N . HIS A 1 108 ? 0.706 10.009 1.793 1.00 93.12 108 HIS A N 1
ATOM 889 C CA . HIS A 1 108 ? -0.179 10.788 0.911 1.00 93.12 108 HIS A CA 1
ATOM 890 C C . HIS A 1 108 ? -0.410 12.214 1.397 1.00 93.12 108 HIS A C 1
ATOM 892 O O . HIS A 1 108 ? -0.371 13.150 0.601 1.00 93.12 108 HIS A O 1
ATOM 898 N N . GLN A 1 109 ? -0.588 12.398 2.704 1.00 93.88 109 GLN A N 1
ATOM 899 C CA . GLN A 1 109 ? -0.766 13.725 3.299 1.00 93.88 109 GLN A CA 1
ATOM 900 C C . GLN A 1 109 ? 0.506 14.585 3.204 1.00 93.88 109 GLN A C 1
ATOM 902 O O . GLN A 1 109 ? 0.439 15.810 3.080 1.00 93.88 109 GLN A O 1
ATOM 907 N N . TYR A 1 110 ? 1.678 13.950 3.285 1.00 95.12 110 TYR A N 1
ATOM 908 C CA . TYR A 1 110 ? 2.987 14.595 3.346 1.00 95.12 110 TYR A CA 1
ATOM 909 C C . TYR A 1 110 ? 4.019 13.873 2.464 1.00 95.12 110 TYR A C 1
ATOM 911 O O . 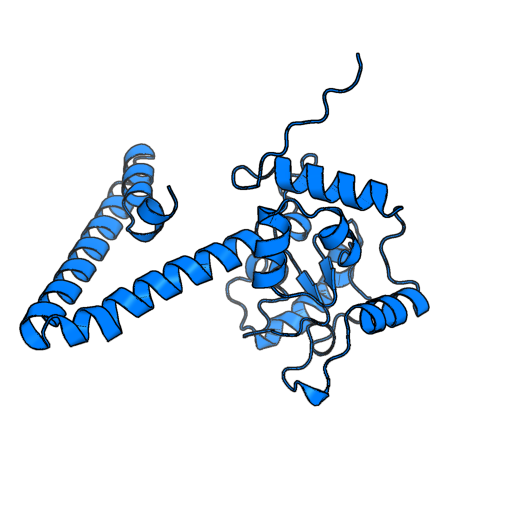TYR A 1 110 ? 5.025 13.383 2.979 1.00 95.12 110 TYR A O 1
ATOM 919 N N . PRO A 1 111 ? 3.863 13.878 1.128 1.00 92.81 111 PRO A N 1
ATOM 920 C CA . PRO A 1 111 ? 4.722 13.104 0.221 1.00 92.81 111 PRO A CA 1
ATOM 921 C C . PRO A 1 111 ? 6.189 13.559 0.214 1.00 92.81 111 PRO A C 1
ATOM 923 O O . PRO A 1 111 ? 7.067 12.842 -0.257 1.00 92.81 111 PRO A O 1
ATOM 926 N N . GLY A 1 112 ? 6.471 14.763 0.724 1.00 94.62 112 GLY A N 1
ATOM 927 C CA . GLY A 1 112 ? 7.828 15.289 0.891 1.00 94.62 112 GLY A CA 1
ATOM 928 C C . GLY A 1 112 ? 8.431 15.086 2.285 1.00 94.62 112 GLY A C 1
ATOM 929 O O . GLY A 1 112 ? 9.561 15.521 2.511 1.00 94.62 112 GLY A O 1
ATOM 930 N N . ALA A 1 113 ? 7.699 14.497 3.236 1.00 95.31 113 ALA A N 1
ATOM 931 C CA . ALA A 1 113 ? 8.227 14.249 4.573 1.00 95.31 113 ALA A CA 1
ATOM 932 C C . ALA A 1 113 ? 9.262 13.121 4.543 1.00 95.31 113 ALA A C 1
ATOM 934 O O . ALA A 1 113 ? 9.117 12.121 3.846 1.00 95.31 113 ALA A O 1
ATOM 935 N N . HIS A 1 114 ? 10.318 13.265 5.344 1.00 95.69 114 HIS A N 1
ATOM 936 C CA . HIS A 1 114 ? 11.235 12.153 5.557 1.00 95.69 114 HIS A CA 1
ATOM 937 C C . HIS A 1 114 ? 10.541 11.100 6.428 1.00 95.69 114 HIS A C 1
ATOM 939 O O . HIS A 1 114 ? 9.934 11.444 7.442 1.00 95.69 114 HIS A O 1
ATOM 945 N N . TRP A 1 115 ? 10.685 9.818 6.097 1.00 92.12 115 TRP A N 1
ATOM 946 C CA . TRP A 1 115 ? 9.984 8.715 6.763 1.00 92.12 115 TRP A CA 1
ATOM 947 C C . TRP A 1 115 ? 10.140 8.659 8.292 1.00 92.12 115 TRP A C 1
ATOM 949 O O . TRP A 1 115 ? 9.261 8.181 9.012 1.00 92.12 115 TRP A O 1
ATOM 959 N N . THR A 1 116 ? 11.243 9.176 8.838 1.00 91.62 116 THR A N 1
ATOM 960 C CA . THR A 1 116 ? 11.440 9.287 10.297 1.00 91.62 116 THR A CA 1
ATOM 961 C C . THR A 1 116 ? 10.427 10.218 10.972 1.00 91.62 116 THR A C 1
ATOM 963 O O . THR A 1 116 ? 10.220 10.118 12.179 1.00 91.62 116 THR A O 1
ATOM 966 N N . GLN A 1 117 ? 9.778 11.104 10.213 1.00 93.38 117 GLN A N 1
ATOM 967 C CA . GLN A 1 117 ? 8.739 12.018 10.684 1.00 93.38 117 GLN A CA 1
ATOM 968 C C . GLN A 1 117 ? 7.341 11.390 10.665 1.00 93.38 117 GLN A C 1
ATOM 970 O O . GLN A 1 117 ? 6.454 11.910 11.346 1.00 93.38 117 GLN A O 1
ATOM 975 N N . HIS A 1 118 ? 7.136 10.275 9.947 1.00 92.56 118 HIS A N 1
ATOM 976 C CA . HIS A 1 118 ? 5.813 9.659 9.804 1.00 92.56 118 HIS A CA 1
ATOM 977 C C . HIS A 1 118 ? 5.133 9.353 11.146 1.00 92.56 118 HIS A C 1
ATOM 979 O O . HIS A 1 118 ? 3.972 9.721 11.298 1.00 92.56 118 HIS A O 1
ATOM 985 N N . PRO A 1 119 ? 5.815 8.793 12.168 1.00 90.19 119 PRO A N 1
ATOM 986 C CA . PRO A 1 119 ? 5.165 8.525 13.449 1.00 90.19 119 PRO A CA 1
ATOM 987 C C . PRO A 1 119 ? 4.680 9.789 14.169 1.00 90.19 119 PRO A C 1
ATOM 989 O O . PRO A 1 119 ? 3.639 9.782 14.822 1.00 90.19 119 PRO A O 1
ATOM 992 N N . THR A 1 120 ? 5.424 10.890 14.054 1.00 91.38 120 THR A N 1
ATOM 993 C CA . THR A 1 120 ? 5.039 12.177 14.649 1.00 91.38 120 THR A CA 1
ATOM 994 C C . THR A 1 120 ? 3.841 12.779 13.921 1.00 91.38 120 THR A C 1
ATOM 996 O O . THR A 1 120 ? 2.925 13.281 14.567 1.00 91.38 120 THR A O 1
ATOM 999 N N . LEU A 1 121 ? 3.829 12.708 12.588 1.00 92.81 121 LEU A N 1
ATOM 1000 C CA . LEU A 1 121 ? 2.722 13.186 11.758 1.00 92.81 121 LEU A CA 1
ATOM 1001 C C . LEU A 1 121 ? 1.458 12.341 11.954 1.00 92.81 121 LEU A C 1
ATOM 1003 O O . LEU A 1 121 ? 0.380 12.898 12.116 1.00 92.81 121 LEU A O 1
ATOM 1007 N N . MET A 1 122 ? 1.597 11.018 12.040 1.00 91.56 122 MET A N 1
ATOM 1008 C CA . MET A 1 122 ? 0.504 10.107 12.382 1.00 91.56 122 MET A CA 1
ATOM 1009 C C . MET A 1 122 ? -0.123 10.496 13.726 1.00 91.56 122 MET A C 1
ATOM 1011 O O . MET A 1 122 ? -1.334 10.667 13.802 1.00 91.56 122 MET A O 1
ATOM 1015 N N . ARG A 1 123 ? 0.699 10.726 14.763 1.00 90.06 123 ARG A N 1
ATOM 1016 C CA . ARG A 1 123 ? 0.214 11.169 16.080 1.00 90.06 123 ARG A CA 1
ATOM 1017 C C . ARG A 1 123 ? -0.494 12.518 16.033 1.00 90.06 123 ARG A C 1
ATOM 1019 O O . ARG A 1 123 ? -1.492 12.716 16.718 1.00 90.06 123 ARG A O 1
ATOM 1026 N N . LYS A 1 124 ? 0.054 13.465 15.268 1.00 90.81 124 LYS A N 1
ATOM 1027 C CA . LYS A 1 124 ? -0.532 14.799 15.104 1.00 90.81 124 LYS A CA 1
ATOM 1028 C C . LYS A 1 124 ? -1.973 14.706 14.590 1.00 90.81 124 LYS A C 1
ATOM 1030 O O . LYS A 1 124 ? -2.798 15.487 15.045 1.00 90.81 124 LYS A O 1
ATOM 1035 N N . HIS A 1 125 ? -2.242 13.749 13.701 1.00 90.12 125 HIS A N 1
ATOM 1036 C CA . HIS A 1 125 ? -3.535 13.560 13.037 1.00 90.12 125 HIS A CA 1
ATOM 1037 C C . HIS A 1 125 ? -4.422 12.480 13.664 1.00 90.12 125 HIS A C 1
ATOM 1039 O O . HIS A 1 125 ? -5.446 12.104 13.096 1.00 90.12 125 HIS A O 1
ATOM 1045 N N . THR A 1 126 ? -4.050 11.934 14.828 1.00 89.38 126 THR A N 1
ATOM 1046 C CA . THR A 1 126 ? -4.854 10.920 15.531 1.00 89.38 126 THR A CA 1
ATOM 1047 C C . THR A 1 126 ? -6.336 11.310 15.696 1.00 89.38 126 THR A C 1
ATOM 1049 O O . THR A 1 126 ? -7.177 10.420 15.523 1.00 89.38 126 THR A O 1
ATOM 1052 N N . PRO A 1 127 ? -6.704 12.578 16.003 1.00 88.88 127 PRO A N 1
ATOM 1053 C CA . PRO A 1 127 ? -8.110 12.989 16.052 1.00 88.88 127 PRO A CA 1
ATOM 1054 C C . PRO A 1 127 ? -8.857 12.731 14.737 1.00 88.88 127 PRO A C 1
ATOM 1056 O O . PRO A 1 127 ? -9.963 12.195 14.753 1.00 88.88 127 PRO A O 1
ATOM 1059 N N . GLU A 1 128 ? -8.238 13.043 13.603 1.00 88.69 128 GLU A N 1
ATOM 1060 C CA . GLU A 1 128 ? -8.788 12.864 12.265 1.00 88.69 128 GLU A CA 1
ATOM 1061 C C . GLU A 1 128 ? -8.900 11.377 11.908 1.00 88.69 128 GLU A C 1
ATOM 1063 O O . GLU A 1 128 ? -9.974 10.941 11.486 1.00 88.69 128 GLU A O 1
ATOM 1068 N N . TYR A 1 129 ? -7.868 10.570 12.198 1.00 84.44 129 TYR A N 1
ATOM 1069 C CA . TYR A 1 129 ? -7.930 9.108 12.030 1.00 84.44 129 TYR A CA 1
ATOM 1070 C C . TYR A 1 129 ? -9.057 8.461 12.848 1.00 84.44 129 TYR A C 1
ATOM 1072 O O . TYR A 1 129 ? -9.581 7.422 12.456 1.00 84.44 129 TYR A O 1
ATOM 1080 N N . THR A 1 130 ? -9.390 9.035 14.006 1.00 82.81 130 THR A N 1
ATOM 1081 C CA . THR A 1 130 ? -10.401 8.500 14.936 1.00 82.81 130 THR A CA 1
ATOM 1082 C C . THR A 1 130 ? -11.804 9.047 14.657 1.00 82.81 130 THR A C 1
ATOM 1084 O O . THR A 1 130 ? -12.790 8.501 15.146 1.00 82.81 130 THR A O 1
ATOM 1087 N N . SER A 1 131 ? -11.922 10.114 13.858 1.00 83.44 131 SER A N 1
ATOM 1088 C CA . SER A 1 131 ? -13.209 10.743 13.532 1.00 83.44 131 SER A CA 1
ATOM 1089 C C . SER A 1 131 ? -14.138 9.848 12.699 1.00 83.44 131 SER A C 1
ATOM 1091 O O . SER A 1 131 ? -15.349 10.070 12.668 1.00 83.44 131 SER A O 1
ATOM 1093 N N . GLY A 1 132 ? -13.588 8.811 12.062 1.00 84.38 132 GLY A N 1
ATOM 1094 C CA . GLY A 1 132 ? -14.322 7.809 11.301 1.00 84.38 132 GLY A CA 1
ATOM 1095 C C . GLY A 1 132 ? -13.620 6.452 11.313 1.00 84.38 132 GLY A C 1
ATOM 1096 O O . GLY A 1 132 ? -12.651 6.241 12.036 1.00 84.38 132 GLY A O 1
ATOM 1097 N N . LEU A 1 133 ? -14.118 5.519 10.497 1.00 91.56 133 LEU A N 1
ATOM 1098 C CA . LEU A 1 133 ? -13.527 4.188 10.346 1.00 91.56 133 LEU A CA 1
ATOM 1099 C C . LEU A 1 133 ? -12.474 4.192 9.233 1.00 91.56 133 LEU A C 1
ATOM 1101 O O . LEU A 1 133 ? -12.798 3.908 8.080 1.00 91.56 133 LEU A O 1
ATOM 1105 N N . GLY A 1 134 ? -11.228 4.522 9.559 1.00 93.81 134 GLY A N 1
ATOM 1106 C CA . GLY A 1 134 ? -10.103 4.460 8.622 1.00 93.81 134 GLY A CA 1
ATOM 1107 C C . GLY A 1 134 ? -9.705 3.027 8.250 1.00 93.81 134 GLY A C 1
ATOM 1108 O O . GLY A 1 134 ? -10.116 2.058 8.885 1.00 93.81 134 GLY A O 1
ATOM 1109 N N . SER A 1 135 ? -8.876 2.871 7.223 1.00 95.69 135 SER A N 1
ATOM 1110 C CA . SER A 1 135 ? -8.301 1.588 6.799 1.00 95.69 135 SER A CA 1
ATOM 1111 C C . SER A 1 135 ? -7.090 1.218 7.668 1.00 95.69 135 SER A C 1
ATOM 1113 O O . SER A 1 135 ? -5.962 1.106 7.192 1.00 95.69 135 SER A O 1
ATOM 1115 N N . ILE A 1 136 ? -7.322 1.067 8.975 1.00 95.62 136 ILE A N 1
ATOM 1116 C CA . ILE A 1 136 ? -6.283 0.777 9.972 1.00 95.62 136 ILE A CA 1
ATOM 1117 C C . ILE A 1 136 ? -6.316 -0.710 10.316 1.00 95.62 136 ILE A C 1
ATOM 1119 O O . ILE A 1 136 ? -7.353 -1.221 10.747 1.00 95.62 136 ILE A O 1
ATOM 1123 N N . PHE A 1 137 ? -5.180 -1.385 10.161 1.00 96.19 137 PHE A N 1
ATOM 1124 C CA . PHE A 1 137 ? -5.024 -2.821 10.380 1.00 96.19 137 PHE A CA 1
ATOM 1125 C C . PHE A 1 137 ? -3.918 -3.122 11.392 1.00 96.19 137 PHE A C 1
ATOM 1127 O O . PHE A 1 137 ? -3.014 -2.315 11.584 1.00 96.19 137 PHE A O 1
ATOM 1134 N N . VAL A 1 138 ? -3.970 -4.287 12.036 1.00 95.00 138 VAL A N 1
ATOM 1135 C CA . VAL A 1 138 ? -3.031 -4.686 13.095 1.00 95.00 138 VAL A CA 1
ATOM 1136 C C . VAL A 1 138 ? -2.409 -6.045 12.792 1.00 95.00 138 VAL A C 1
ATOM 1138 O O . VAL A 1 138 ? -3.100 -6.973 12.372 1.00 95.00 138 VAL A O 1
ATOM 1141 N N . GLY A 1 139 ? -1.107 -6.185 13.053 1.00 93.50 139 GLY A N 1
ATOM 1142 C CA . GLY A 1 139 ? -0.416 -7.477 13.042 1.00 93.50 139 GLY A CA 1
ATOM 1143 C C . GLY A 1 139 ? -0.396 -8.150 11.670 1.00 93.50 139 GLY A C 1
ATOM 1144 O O . GLY A 1 139 ? -0.524 -9.369 11.586 1.00 93.50 139 GLY A O 1
ATOM 1145 N N . THR A 1 140 ? -0.284 -7.349 10.611 1.00 94.38 140 THR A N 1
ATOM 1146 C CA . THR A 1 140 ? -0.267 -7.765 9.199 1.00 94.38 140 THR A CA 1
ATOM 1147 C C . THR A 1 140 ? 0.857 -7.041 8.459 1.00 94.38 140 THR A C 1
ATOM 1149 O O . THR A 1 140 ? 1.545 -6.213 9.048 1.00 94.38 140 THR A O 1
ATOM 1152 N N . HIS A 1 141 ? 1.059 -7.324 7.177 1.00 93.38 141 HIS A N 1
ATOM 1153 C CA . HIS A 1 141 ? 1.971 -6.578 6.305 1.00 93.38 141 HIS A CA 1
ATOM 1154 C C . HIS A 1 141 ? 1.397 -6.448 4.889 1.00 93.38 141 HIS A C 1
ATOM 1156 O O . HIS A 1 141 ? 0.512 -7.209 4.498 1.00 93.38 141 HIS A O 1
ATOM 1162 N N . ALA A 1 142 ? 1.930 -5.524 4.082 1.00 92.62 142 ALA A N 1
ATOM 1163 C CA . ALA A 1 142 ? 1.391 -5.212 2.752 1.00 92.62 142 ALA A CA 1
ATOM 1164 C C . ALA A 1 142 ? 1.212 -6.444 1.838 1.00 92.62 142 ALA A C 1
ATOM 1166 O O . ALA A 1 142 ? 0.194 -6.559 1.163 1.00 92.62 142 ALA A O 1
ATOM 1167 N N . PHE A 1 143 ? 2.147 -7.402 1.831 1.00 93.50 143 PHE A N 1
ATOM 1168 C CA . PHE A 1 143 ? 1.995 -8.632 1.033 1.00 93.50 143 PHE A CA 1
ATOM 1169 C C . PHE A 1 143 ? 0.931 -9.604 1.563 1.00 93.50 143 PHE A C 1
ATOM 1171 O O . PHE A 1 143 ? 0.260 -10.254 0.765 1.00 93.50 143 PHE A O 1
ATOM 1178 N N . GLU A 1 144 ? 0.752 -9.711 2.882 1.00 94.94 144 GLU A N 1
ATOM 1179 C CA . GLU A 1 144 ? -0.342 -10.507 3.450 1.00 94.94 144 GLU A CA 1
ATOM 1180 C C . GLU A 1 144 ? -1.681 -9.846 3.118 1.00 94.94 144 GLU A C 1
ATOM 1182 O O . GLU A 1 144 ? -2.587 -10.515 2.630 1.00 94.94 144 GLU A O 1
ATOM 1187 N N . MET A 1 145 ? -1.776 -8.521 3.272 1.00 94.56 145 MET A N 1
ATOM 1188 C CA . MET A 1 145 ? -2.939 -7.745 2.837 1.00 94.56 145 MET A CA 1
ATOM 1189 C C . MET A 1 145 ? -3.242 -7.971 1.353 1.00 94.56 145 MET A C 1
ATOM 1191 O O . MET A 1 145 ? -4.395 -8.213 1.007 1.00 94.56 145 MET A O 1
ATOM 1195 N N . PHE A 1 146 ? -2.217 -7.980 0.493 1.00 93.88 146 PHE A N 1
ATOM 1196 C CA . PHE A 1 146 ? -2.379 -8.258 -0.935 1.00 93.88 146 PHE A CA 1
ATOM 1197 C C . PHE A 1 146 ? -3.042 -9.618 -1.136 1.00 93.88 146 PHE A C 1
ATOM 1199 O O . PHE A 1 146 ? -4.073 -9.704 -1.799 1.00 93.88 146 PHE A O 1
ATOM 1206 N N . ALA A 1 147 ? -2.477 -10.665 -0.524 1.00 93.88 147 ALA A N 1
ATOM 1207 C CA . ALA A 1 147 ? -2.982 -12.027 -0.628 1.00 93.88 147 ALA A CA 1
ATOM 1208 C C . ALA A 1 147 ? -4.443 -12.129 -0.171 1.00 93.88 147 ALA A C 1
ATOM 1210 O O . ALA A 1 147 ? -5.267 -12.655 -0.914 1.00 93.88 147 ALA A O 1
ATOM 1211 N N . LEU A 1 148 ? -4.768 -11.573 1.001 1.00 94.25 148 LEU A N 1
ATOM 1212 C CA . LEU A 1 148 ? -6.115 -11.608 1.572 1.00 94.25 148 LEU A CA 1
ATOM 1213 C C . LEU A 1 148 ? -7.146 -10.871 0.716 1.00 94.25 148 LEU A C 1
ATOM 1215 O O . LEU A 1 148 ? -8.279 -11.331 0.569 1.00 94.25 148 LEU A O 1
ATOM 1219 N N . VAL A 1 149 ? -6.771 -9.721 0.154 1.00 91.88 149 VAL A N 1
ATOM 1220 C CA . VAL A 1 149 ? -7.686 -8.962 -0.693 1.00 91.88 149 VAL A CA 1
ATOM 1221 C C . VAL A 1 149 ? -7.863 -9.680 -2.040 1.00 91.88 149 VAL A C 1
ATOM 1223 O O . VAL A 1 149 ?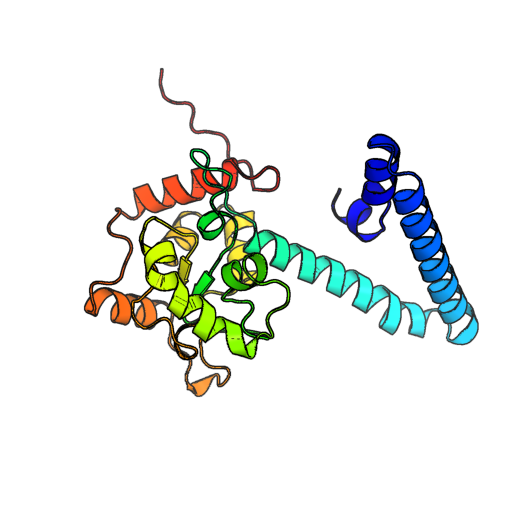 -9.007 -9.856 -2.452 1.00 91.88 149 VAL A O 1
ATOM 1226 N N . VAL A 1 150 ? -6.811 -10.182 -2.713 1.00 89.19 150 VAL A N 1
ATOM 1227 C CA . VAL A 1 150 ? -6.991 -10.894 -4.005 1.00 89.19 150 VAL A CA 1
ATOM 1228 C C . VAL A 1 150 ? -7.733 -12.222 -3.856 1.00 89.19 150 VAL A C 1
ATOM 1230 O O . VAL A 1 150 ? -8.425 -12.629 -4.788 1.00 89.19 150 VAL A O 1
ATOM 1233 N N . SER A 1 151 ? -7.629 -12.883 -2.699 1.00 91.19 151 SER A N 1
ATOM 1234 C CA . SER A 1 151 ? -8.387 -14.100 -2.384 1.00 91.19 151 SER A CA 1
ATOM 1235 C C . SER A 1 151 ? -9.808 -13.829 -1.885 1.00 91.19 151 SER A C 1
ATOM 1237 O O . SER A 1 151 ? -10.528 -14.782 -1.592 1.00 91.19 151 SER A O 1
ATOM 1239 N N . ALA A 1 152 ? -10.217 -12.559 -1.778 1.00 90.38 152 ALA A N 1
ATOM 1240 C CA . ALA A 1 152 ? -11.504 -12.144 -1.219 1.00 90.38 152 ALA A CA 1
ATOM 1241 C C . ALA A 1 152 ? -11.772 -12.714 0.194 1.00 90.38 152 ALA A C 1
ATOM 1243 O O . ALA A 1 152 ? -12.910 -13.027 0.549 1.00 90.38 152 ALA A O 1
ATOM 1244 N N . SER A 1 153 ? -10.725 -12.848 1.014 1.00 93.81 153 SER A N 1
ATOM 1245 C CA . SER A 1 153 ? -10.799 -13.371 2.386 1.00 93.81 153 SER A CA 1
ATOM 1246 C C . SER A 1 153 ? -11.207 -12.274 3.374 1.00 93.81 153 SER A C 1
ATOM 1248 O O . SER A 1 153 ? -10.406 -11.800 4.182 1.00 93.81 153 SER A O 1
ATOM 1250 N N . TYR A 1 154 ? -12.459 -11.824 3.262 1.00 93.69 154 TYR A N 1
ATOM 1251 C CA . TYR A 1 154 ? -13.005 -10.711 4.047 1.00 93.69 154 TYR A CA 1
ATOM 1252 C C . TYR A 1 154 ? -13.025 -10.980 5.551 1.00 93.69 154 TYR A C 1
ATOM 1254 O O . TYR A 1 154 ? -12.718 -10.077 6.322 1.00 93.69 154 TYR A O 1
ATOM 1262 N N . ASP A 1 155 ? -13.312 -12.216 5.951 1.00 95.69 155 ASP A N 1
ATOM 1263 C CA . ASP A 1 155 ? -13.258 -12.690 7.335 1.00 95.69 155 ASP A CA 1
ATOM 1264 C C . ASP A 1 155 ? -11.874 -12.435 7.950 1.00 95.69 155 ASP A C 1
ATOM 1266 O O . ASP A 1 155 ? -11.741 -11.818 9.008 1.00 95.69 155 ASP A O 1
ATOM 1270 N N . LYS A 1 156 ? -10.816 -12.811 7.222 1.00 96.50 156 LYS A N 1
ATOM 1271 C CA . LYS A 1 156 ? -9.422 -12.623 7.641 1.00 96.50 156 LYS A CA 1
ATOM 1272 C C . LYS A 1 156 ? -8.980 -11.168 7.599 1.00 96.50 156 LYS A C 1
ATOM 1274 O O . LYS A 1 156 ? -8.163 -10.762 8.428 1.00 96.50 156 LYS A O 1
ATOM 1279 N N . LEU A 1 157 ? -9.501 -10.368 6.672 1.00 95.62 157 LEU A N 1
ATOM 1280 C CA . LEU A 1 157 ? -9.267 -8.923 6.680 1.00 95.62 157 LEU A CA 1
ATOM 1281 C C . LEU A 1 157 ? -9.922 -8.265 7.898 1.00 95.62 157 LEU A C 1
ATOM 1283 O O . LEU A 1 157 ? -9.282 -7.457 8.567 1.00 95.62 157 LEU A O 1
ATOM 1287 N N . ALA A 1 158 ? -11.156 -8.654 8.221 1.00 96.38 158 ALA A N 1
ATOM 1288 C CA . ALA A 1 158 ? -11.894 -8.139 9.365 1.00 96.38 158 ALA A CA 1
ATOM 1289 C C . ALA A 1 158 ? -11.220 -8.506 10.700 1.00 96.38 158 ALA A C 1
ATOM 1291 O O . ALA A 1 158 ? -11.116 -7.654 11.573 1.00 96.38 158 ALA A O 1
ATOM 1292 N N . GLU A 1 159 ? -10.642 -9.710 10.836 1.00 95.62 159 GLU A N 1
ATOM 1293 C CA . GLU A 1 159 ? -9.830 -10.105 12.010 1.00 95.62 159 GLU A CA 1
ATOM 1294 C C . GLU A 1 159 ? -8.625 -9.177 12.277 1.00 95.62 159 GLU A C 1
ATOM 1296 O O . GLU A 1 159 ? -8.101 -9.138 13.390 1.00 95.62 159 GLU A O 1
ATOM 1301 N N . ARG A 1 160 ? -8.148 -8.458 11.253 1.00 96.25 160 ARG A N 1
ATOM 1302 C CA . ARG A 1 160 ? -7.017 -7.520 11.343 1.00 96.25 160 ARG A CA 1
ATOM 1303 C C . ARG A 1 160 ? -7.471 -6.070 11.460 1.00 96.25 160 ARG A C 1
ATOM 1305 O O . ARG A 1 160 ? -6.625 -5.206 11.657 1.00 96.25 160 ARG A O 1
ATOM 1312 N N . PHE A 1 161 ? -8.757 -5.782 11.290 1.00 96.81 161 PHE A N 1
ATOM 1313 C CA . PHE A 1 161 ? -9.267 -4.423 11.178 1.00 96.81 161 PHE A CA 1
ATOM 1314 C C . PHE A 1 161 ? -9.436 -3.769 12.550 1.00 96.81 161 PHE A C 1
ATOM 1316 O O . PHE A 1 161 ? -10.143 -4.273 13.420 1.00 96.81 161 PHE A O 1
ATOM 1323 N N . LEU A 1 162 ? -8.809 -2.607 12.727 1.00 94.81 162 LEU A N 1
ATOM 1324 C CA . LEU A 1 162 ? -8.950 -1.782 13.924 1.00 94.81 162 LEU A CA 1
ATOM 1325 C C . LEU A 1 162 ? -9.904 -0.611 13.690 1.00 94.81 162 LEU A C 1
ATOM 1327 O O . LEU A 1 162 ? -10.660 -0.244 14.588 1.00 94.81 162 LEU A O 1
ATOM 1331 N N . GLY A 1 163 ? -9.866 -0.021 12.493 1.00 93.44 163 GLY A N 1
ATOM 1332 C CA . GLY A 1 163 ? -10.752 1.068 12.076 1.00 93.44 163 GLY A CA 1
ATOM 1333 C C . GLY A 1 163 ? -10.489 2.430 12.721 1.00 93.44 163 GLY A C 1
ATOM 1334 O O . GLY A 1 163 ? -10.882 3.442 12.160 1.00 93.44 163 GLY A O 1
ATOM 1335 N N . GLN A 1 164 ? -9.811 2.485 13.864 1.00 89.25 164 GLN A N 1
ATOM 1336 C CA . GLN A 1 164 ? -9.517 3.720 14.592 1.00 89.25 164 GLN A CA 1
ATOM 1337 C C . GLN A 1 164 ? -8.073 3.733 15.091 1.00 89.25 164 GLN A C 1
ATOM 1339 O O . GLN A 1 164 ? -7.487 2.682 15.354 1.00 89.25 164 GLN A O 1
ATOM 1344 N N . MET A 1 165 ? -7.497 4.925 15.222 1.00 90.25 165 MET A N 1
ATOM 1345 C CA . MET A 1 165 ? -6.105 5.081 15.630 1.00 90.25 165 MET A CA 1
ATOM 1346 C C . MET A 1 165 ? -5.981 5.095 17.160 1.00 90.25 165 MET A C 1
ATOM 1348 O O . MET A 1 165 ? -6.724 5.820 17.823 1.00 90.25 165 MET A O 1
ATOM 1352 N N . PRO A 1 166 ? -5.031 4.349 17.754 1.00 87.56 166 PRO A N 1
ATOM 1353 C CA . PRO A 1 166 ? -4.722 4.471 19.173 1.00 87.56 166 PRO A CA 1
ATOM 1354 C C . PRO A 1 166 ? -4.276 5.902 19.549 1.00 87.56 166 PRO A C 1
ATOM 1356 O O . PRO A 1 166 ? -3.539 6.532 18.783 1.00 87.56 166 PRO A O 1
ATOM 1359 N N . PRO A 1 167 ? -4.632 6.419 20.742 1.00 78.81 167 PRO A N 1
ATOM 1360 C CA . PRO A 1 167 ? -4.245 7.765 21.192 1.00 78.81 167 PRO A CA 1
ATOM 1361 C C . PRO A 1 167 ? -2.725 8.004 21.185 1.00 78.81 167 PRO A C 1
ATOM 1363 O O . PRO A 1 167 ? -2.241 9.099 20.909 1.00 78.81 167 PRO A O 1
ATOM 1366 N N . GLU A 1 168 ? -1.959 6.952 21.456 1.00 69.31 168 GLU A N 1
ATOM 1367 C CA . GLU A 1 168 ? -0.496 6.922 21.496 1.00 69.31 168 GLU A CA 1
ATOM 1368 C C . GLU A 1 168 ? 0.109 6.271 20.249 1.00 69.31 168 GLU A C 1
ATOM 1370 O O . GLU A 1 168 ? 1.026 5.455 20.348 1.00 69.31 168 GLU A O 1
ATOM 1375 N N . ALA A 1 169 ? -0.372 6.667 19.068 1.00 66.88 169 ALA A N 1
ATOM 1376 C CA . ALA A 1 169 ? 0.215 6.349 17.768 1.00 66.88 169 ALA A CA 1
ATOM 1377 C C . ALA A 1 169 ? 1.682 6.835 17.689 1.00 66.88 169 ALA A C 1
ATOM 1379 O O . ALA A 1 169 ? 2.016 7.903 17.180 1.00 66.88 169 ALA A O 1
ATOM 1380 N N . THR A 1 170 ? 2.580 6.084 18.316 1.00 69.88 170 THR A N 1
ATOM 1381 C CA . THR A 1 170 ? 4.014 6.345 18.412 1.00 69.88 170 THR A CA 1
ATOM 1382 C C . THR A 1 170 ? 4.749 5.517 17.363 1.00 69.88 170 THR A C 1
ATOM 1384 O O . THR A 1 170 ? 4.161 4.655 16.716 1.00 69.88 170 THR A O 1
ATOM 1387 N N . SER A 1 171 ? 6.056 5.723 17.203 1.00 65.44 171 SER A N 1
ATOM 1388 C CA . SER A 1 171 ? 6.876 4.860 16.340 1.00 65.44 171 SER A CA 1
ATOM 1389 C C . SER A 1 171 ? 6.796 3.385 16.743 1.00 65.44 171 SER A C 1
ATOM 1391 O O . SER A 1 171 ? 6.825 2.521 15.876 1.00 65.44 171 SER A O 1
ATOM 1393 N N . ALA A 1 172 ? 6.616 3.093 18.036 1.00 68.06 172 ALA A N 1
ATOM 1394 C CA . ALA A 1 172 ? 6.432 1.730 18.528 1.00 68.06 172 ALA A CA 1
ATOM 1395 C C . ALA A 1 172 ? 5.128 1.082 18.025 1.00 68.06 172 ALA A C 1
ATOM 1397 O O . ALA A 1 172 ? 5.048 -0.144 17.948 1.00 68.06 172 ALA A O 1
ATOM 1398 N N . ALA A 1 173 ? 4.128 1.887 17.651 1.00 75.69 173 ALA A N 1
ATOM 1399 C CA . ALA A 1 173 ? 2.863 1.394 17.121 1.00 75.69 173 ALA A CA 1
ATOM 1400 C C . ALA A 1 173 ? 2.995 0.855 15.689 1.00 75.69 173 ALA A C 1
ATOM 1402 O O . ALA A 1 173 ? 2.212 -0.007 15.321 1.00 75.69 173 ALA A O 1
ATOM 1403 N N . LEU A 1 174 ? 3.998 1.272 14.905 1.00 81.50 174 LEU A N 1
ATOM 1404 C CA . LEU A 1 174 ? 4.237 0.756 13.544 1.00 81.50 174 LEU A CA 1
ATOM 1405 C C . LEU A 1 174 ? 5.045 -0.558 13.520 1.00 81.50 174 LEU A C 1
ATOM 1407 O O . LEU A 1 174 ? 5.460 -1.014 12.460 1.00 81.50 174 LEU A O 1
ATOM 1411 N N . GLY A 1 175 ? 5.274 -1.172 14.685 1.00 72.69 175 GLY A N 1
ATOM 1412 C CA . GLY A 1 175 ? 6.034 -2.414 14.820 1.00 72.69 175 GLY A CA 1
ATOM 1413 C C . GLY A 1 175 ? 7.553 -2.191 14.923 1.00 72.69 175 GLY A C 1
ATOM 1414 O O . GLY A 1 175 ? 8.108 -1.309 14.266 1.00 72.69 175 GLY A O 1
ATOM 1415 N N . PRO A 1 176 ? 8.260 -2.959 15.772 1.00 70.81 176 PRO A N 1
ATOM 1416 C CA . PRO A 1 176 ? 9.702 -2.827 15.923 1.00 70.81 176 PRO A CA 1
ATOM 1417 C C . PRO A 1 176 ? 10.457 -3.475 14.756 1.00 70.81 176 PRO A C 1
ATOM 1419 O O . PRO A 1 176 ? 10.126 -4.572 14.297 1.00 70.81 176 PRO A O 1
ATOM 1422 N N . ASN A 1 177 ? 11.549 -2.826 14.340 1.00 69.06 177 ASN A N 1
ATOM 1423 C CA . ASN A 1 177 ? 12.483 -3.394 13.364 1.00 69.06 177 ASN A CA 1
ATOM 1424 C C . ASN A 1 177 ? 13.114 -4.697 13.879 1.00 69.06 177 ASN A C 1
ATOM 1426 O O . ASN A 1 177 ? 13.324 -5.621 13.094 1.00 69.06 177 ASN A O 1
ATOM 1430 N N . ASP A 1 178 ? 13.373 -4.775 15.190 1.00 77.44 178 ASP A N 1
ATOM 1431 C CA . ASP A 1 178 ? 13.897 -5.967 15.858 1.00 77.44 178 ASP A CA 1
ATOM 1432 C C . ASP A 1 178 ? 12.823 -7.072 15.933 1.00 77.44 178 ASP A C 1
ATOM 1434 O O . ASP A 1 178 ? 11.801 -6.887 16.608 1.00 77.44 178 ASP A O 1
ATOM 1438 N N . PRO A 1 179 ? 13.041 -8.235 15.286 1.00 78.81 179 PRO A N 1
ATOM 1439 C CA . PRO A 1 179 ? 12.128 -9.368 15.359 1.00 78.81 179 PRO A CA 1
ATOM 1440 C C . PRO A 1 179 ? 11.835 -9.855 16.781 1.00 78.81 179 PRO A C 1
ATOM 1442 O O . PRO A 1 179 ? 10.724 -10.317 17.029 1.00 78.81 179 PRO A O 1
ATOM 1445 N N . ALA A 1 180 ? 12.784 -9.729 17.715 1.00 79.69 180 ALA A N 1
ATOM 1446 C CA . ALA A 1 180 ? 12.620 -10.182 19.097 1.00 79.69 180 ALA A CA 1
ATOM 1447 C C . ALA A 1 180 ? 11.588 -9.358 19.884 1.00 79.69 180 ALA A C 1
ATOM 1449 O O . ALA A 1 180 ? 11.053 -9.827 20.888 1.00 79.69 180 ALA A O 1
ATOM 1450 N N . LEU A 1 181 ? 11.293 -8.139 19.426 1.00 78.75 181 LEU A N 1
ATOM 1451 C CA . LEU A 1 181 ? 10.322 -7.240 20.047 1.00 78.75 181 LEU A CA 1
ATOM 1452 C C . LEU A 1 181 ? 8.925 -7.350 19.414 1.00 78.75 181 LEU A C 1
ATOM 1454 O O . LEU A 1 181 ? 7.991 -6.683 19.866 1.00 78.75 181 LEU A O 1
ATOM 1458 N N . ARG A 1 182 ? 8.761 -8.163 18.362 1.00 84.00 182 ARG A N 1
ATOM 1459 C CA . ARG A 1 182 ? 7.476 -8.323 17.675 1.00 84.00 182 ARG A CA 1
ATOM 1460 C C . ARG A 1 182 ? 6.496 -9.097 18.549 1.00 84.00 182 ARG A C 1
ATOM 1462 O O . ARG A 1 182 ? 6.839 -10.082 19.196 1.00 84.00 182 ARG A O 1
ATOM 1469 N N . VAL A 1 183 ? 5.246 -8.655 18.527 1.00 85.94 183 VAL A N 1
ATOM 1470 C CA . VAL A 1 183 ? 4.122 -9.333 19.174 1.00 85.94 183 VAL A CA 1
ATOM 1471 C C . VAL A 1 183 ? 3.259 -10.009 18.117 1.00 85.94 183 VAL A C 1
ATOM 1473 O O . VAL A 1 183 ? 3.209 -9.561 16.972 1.00 85.94 183 VAL A O 1
ATOM 1476 N N . THR A 1 184 ? 2.583 -11.097 18.484 1.00 90.38 184 THR A N 1
ATOM 1477 C CA . THR A 1 184 ? 1.602 -11.720 17.589 1.00 90.38 184 THR A CA 1
ATOM 1478 C C . THR A 1 184 ? 0.405 -10.794 17.390 1.00 90.38 184 THR A C 1
ATOM 1480 O O . THR A 1 184 ? 0.108 -9.958 18.250 1.00 90.38 184 THR A O 1
ATOM 1483 N N . ARG A 1 185 ? -0.316 -10.965 16.276 1.00 92.25 185 ARG A N 1
ATOM 1484 C CA . ARG A 1 185 ? -1.556 -10.228 16.006 1.00 92.25 185 ARG A CA 1
ATOM 1485 C C . ARG A 1 185 ? -2.547 -10.378 17.157 1.00 92.25 185 ARG A C 1
ATOM 1487 O O . ARG A 1 185 ? -3.097 -9.382 17.607 1.00 92.25 185 ARG A O 1
ATOM 1494 N N . GLU A 1 186 ? -2.757 -11.599 17.649 1.00 92.69 186 GLU A N 1
ATOM 1495 C CA . GLU A 1 186 ? -3.696 -11.885 18.739 1.00 92.69 186 GLU A CA 1
ATOM 1496 C C . GLU A 1 186 ? -3.333 -11.101 19.995 1.00 92.69 186 GLU A C 1
ATOM 1498 O O . GLU A 1 186 ? -4.205 -10.505 20.623 1.00 92.69 186 GLU A O 1
ATOM 1503 N N . LYS A 1 187 ? -2.039 -11.058 20.336 1.00 92.50 187 LYS A N 1
ATOM 1504 C CA . LYS A 1 187 ? -1.558 -10.301 21.487 1.00 92.50 187 LYS A CA 1
ATOM 1505 C C . LYS A 1 187 ? -1.747 -8.800 21.278 1.00 92.50 187 LYS A C 1
ATOM 1507 O O . LYS A 1 187 ? -2.307 -8.152 22.151 1.00 92.50 187 LYS A O 1
ATOM 1512 N N . ALA A 1 188 ? -1.356 -8.262 20.121 1.00 91.38 188 ALA A N 1
ATOM 1513 C CA . ALA A 1 188 ? -1.531 -6.842 19.810 1.00 91.38 188 ALA A CA 1
ATOM 1514 C C . ALA A 1 188 ? -3.008 -6.417 19.869 1.00 91.38 188 ALA A C 1
ATOM 1516 O O . ALA A 1 188 ? -3.343 -5.422 20.506 1.00 91.38 188 ALA A O 1
ATOM 1517 N N . MET A 1 189 ? -3.901 -7.200 19.257 1.00 91.81 189 MET A N 1
ATOM 1518 C CA . MET A 1 189 ? -5.345 -6.956 19.285 1.00 91.81 189 MET A CA 1
ATOM 1519 C C . MET A 1 189 ? -5.912 -7.066 20.704 1.00 91.81 189 MET A C 1
ATOM 1521 O O . MET A 1 189 ? -6.707 -6.219 21.102 1.00 91.81 189 MET A O 1
ATOM 1525 N N . SER A 1 190 ? -5.482 -8.060 21.489 1.00 92.00 190 SER A N 1
ATOM 1526 C CA . SER A 1 190 ? -5.887 -8.215 22.893 1.00 92.00 190 SER A CA 1
ATOM 1527 C C . SER A 1 190 ? -5.432 -7.037 23.757 1.00 92.00 190 SER A C 1
ATOM 1529 O O . SER A 1 190 ? -6.215 -6.532 24.561 1.00 92.00 190 SER A O 1
ATOM 1531 N N . ASP A 1 191 ? -4.192 -6.577 23.589 1.00 91.31 191 ASP A N 1
ATOM 1532 C CA . ASP A 1 191 ? -3.632 -5.449 24.338 1.00 91.31 191 ASP A CA 1
ATOM 1533 C C . ASP A 1 191 ? -4.367 -4.140 23.996 1.00 91.31 191 ASP A C 1
ATOM 1535 O O . ASP A 1 191 ? -4.667 -3.342 24.885 1.00 91.31 191 ASP A O 1
ATOM 1539 N N . LEU A 1 192 ? -4.716 -3.927 22.722 1.00 91.06 192 LEU A N 1
ATOM 1540 C CA . LEU A 1 192 ? -5.537 -2.791 22.285 1.00 91.06 192 LEU A CA 1
ATOM 1541 C C . LEU A 1 192 ? -6.968 -2.879 22.841 1.00 91.06 192 LEU A C 1
ATOM 1543 O O . LEU A 1 192 ? -7.471 -1.905 23.408 1.00 91.06 192 LEU A O 1
ATOM 1547 N N . ALA A 1 193 ? -7.595 -4.055 22.769 1.00 90.81 193 ALA A N 1
ATOM 1548 C CA . ALA A 1 193 ? -8.944 -4.283 23.280 1.00 90.81 193 ALA A CA 1
ATOM 1549 C C . ALA A 1 193 ? -9.036 -4.073 24.800 1.00 90.81 193 ALA A C 1
ATOM 1551 O O . ALA A 1 193 ? -9.971 -3.425 25.271 1.00 90.81 193 ALA A O 1
ATOM 1552 N N . ALA A 1 194 ? -8.037 -4.527 25.567 1.00 91.50 194 ALA A N 1
ATOM 1553 C CA . ALA A 1 194 ? -7.945 -4.302 27.014 1.00 91.50 194 ALA A CA 1
ATOM 1554 C C . ALA A 1 194 ? -7.901 -2.809 27.388 1.00 91.50 194 ALA A C 1
ATOM 1556 O O . ALA A 1 194 ? -8.250 -2.425 28.503 1.00 91.50 194 ALA A O 1
ATOM 1557 N N . ARG A 1 195 ? -7.497 -1.957 26.443 1.00 89.38 195 ARG A N 1
ATOM 1558 C CA . ARG A 1 195 ? -7.421 -0.499 26.582 1.00 89.38 195 ARG A CA 1
ATOM 1559 C C . ARG A 1 195 ? -8.653 0.212 26.015 1.00 89.38 195 ARG A C 1
ATOM 1561 O O . ARG A 1 195 ? -8.682 1.437 25.965 1.00 89.38 195 ARG A O 1
ATOM 1568 N N . GLY A 1 196 ? -9.665 -0.544 25.586 1.00 88.25 196 GLY A N 1
ATOM 1569 C CA . GLY A 1 196 ? -10.883 -0.022 24.969 1.00 88.25 196 GLY A CA 1
ATOM 1570 C C . GLY A 1 196 ? -10.698 0.446 23.523 1.00 88.25 196 GLY A C 1
ATOM 1571 O O . GLY A 1 196 ? -11.561 1.151 23.001 1.00 88.25 196 GLY A O 1
ATOM 1572 N N . ILE A 1 197 ? -9.590 0.072 22.874 1.00 88.62 197 ILE A N 1
ATOM 1573 C CA . ILE A 1 197 ? -9.261 0.461 21.502 1.00 88.62 197 ILE A CA 1
ATOM 1574 C C . ILE A 1 197 ? -9.572 -0.719 20.580 1.00 88.62 197 ILE A C 1
ATOM 1576 O O . ILE A 1 197 ? -8.856 -1.712 20.543 1.00 88.62 197 I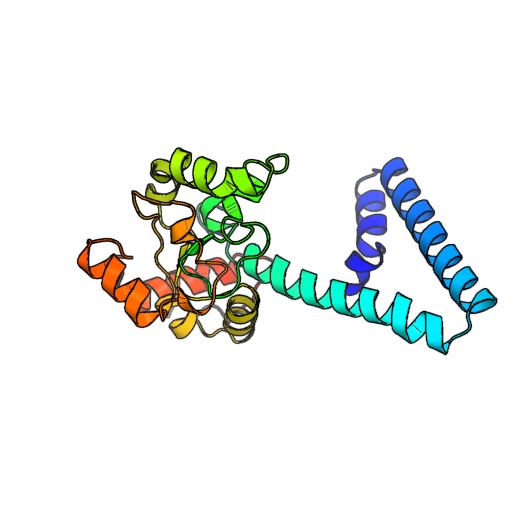LE A O 1
ATOM 1580 N N . GLY A 1 198 ? -10.651 -0.606 19.816 1.00 86.00 198 GLY A N 1
ATOM 1581 C CA . GLY A 1 198 ? -11.004 -1.552 18.762 1.00 86.00 198 GLY A CA 1
ATOM 1582 C C . GLY A 1 198 ? -12.259 -1.139 18.006 1.00 86.00 198 GLY A C 1
ATOM 1583 O O . GLY A 1 198 ? -13.027 -0.298 18.481 1.00 86.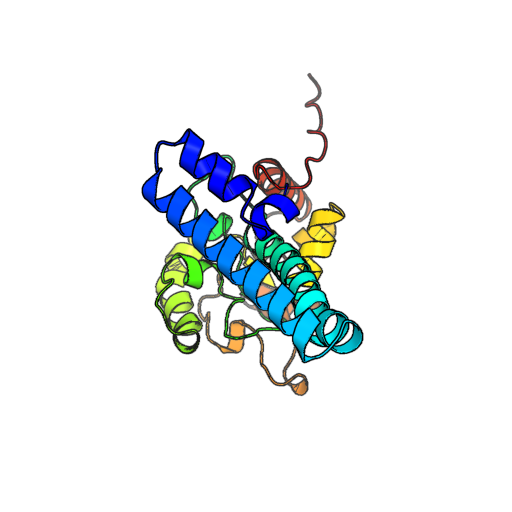00 198 GLY A O 1
ATOM 1584 N N . CYS A 1 199 ? -12.478 -1.731 16.834 1.00 89.19 199 CYS A N 1
ATOM 1585 C CA . CYS A 1 199 ? -13.726 -1.535 16.113 1.00 89.19 199 CYS A CA 1
ATOM 1586 C C . CYS A 1 199 ? -14.887 -2.092 16.952 1.00 89.19 199 CYS A C 1
ATOM 1588 O O . CYS A 1 199 ? -14.862 -3.248 17.367 1.00 89.19 199 CYS A O 1
ATOM 1590 N N . LYS A 1 200 ? -15.899 -1.261 17.229 1.00 89.44 200 LYS A N 1
ATOM 1591 C CA . LYS A 1 200 ? -17.088 -1.668 18.002 1.00 89.44 200 LYS A CA 1
ATOM 1592 C C . LYS A 1 200 ? -18.130 -2.397 17.154 1.00 89.44 200 LYS A C 1
ATOM 1594 O O . LYS A 1 200 ? -19.110 -2.895 17.702 1.00 89.44 200 LYS A O 1
ATOM 1599 N N . MET A 1 201 ? -17.948 -2.409 15.836 1.00 92.88 201 MET A N 1
ATOM 1600 C CA . MET A 1 201 ? -18.846 -3.107 14.927 1.00 92.88 201 MET A CA 1
ATOM 1601 C C . MET A 1 201 ? -18.686 -4.621 15.100 1.00 92.88 201 MET A C 1
ATOM 1603 O O . MET A 1 201 ? -17.560 -5.100 15.262 1.00 92.88 201 MET A O 1
ATOM 1607 N N . PRO A 1 202 ? -19.783 -5.392 15.039 1.00 94.94 202 PRO A N 1
ATOM 1608 C CA . PRO A 1 202 ? -19.711 -6.839 14.915 1.00 94.94 202 PRO A CA 1
ATOM 1609 C C . PRO A 1 202 ? -18.849 -7.254 13.718 1.00 94.94 202 PRO A C 1
ATOM 1611 O O . PRO A 1 202 ? -18.877 -6.608 12.671 1.00 94.94 202 PRO A O 1
ATOM 1614 N N . GLN A 1 203 ? -18.144 -8.381 13.845 1.00 92.75 203 GLN A N 1
ATOM 1615 C CA . GLN A 1 203 ? -17.258 -8.915 12.801 1.00 92.75 203 GLN A CA 1
ATOM 1616 C C . GLN A 1 203 ? -17.935 -8.962 11.419 1.00 92.75 203 GLN A C 1
ATOM 1618 O O . GLN A 1 203 ? -17.365 -8.495 10.439 1.00 92.75 203 GLN A O 1
ATOM 1623 N N . ALA A 1 204 ? -19.177 -9.453 11.350 1.00 95.38 204 ALA A N 1
ATOM 1624 C CA . ALA A 1 204 ? -19.929 -9.559 10.100 1.00 95.38 204 ALA A CA 1
ATOM 1625 C C . ALA A 1 204 ? -20.185 -8.195 9.428 1.00 95.38 204 ALA A C 1
ATOM 1627 O O . ALA A 1 204 ? -20.136 -8.090 8.205 1.00 95.38 204 ALA A O 1
ATOM 1628 N N . GLU A 1 205 ? -20.409 -7.137 10.214 1.00 96.56 205 GLU A N 1
ATOM 1629 C CA . GLU A 1 205 ? -20.580 -5.782 9.678 1.00 96.56 205 GLU A CA 1
ATOM 1630 C C . GLU A 1 205 ? -19.246 -5.202 9.189 1.00 96.56 205 GLU A C 1
ATOM 1632 O O . GLU A 1 205 ? -19.211 -4.483 8.191 1.00 96.56 205 GLU A O 1
ATOM 1637 N N . VAL A 1 206 ? -18.130 -5.537 9.847 1.00 96.62 206 VAL A N 1
ATOM 1638 C CA . VAL A 1 206 ? -16.783 -5.174 9.375 1.00 96.62 206 VAL A CA 1
ATOM 1639 C C . VAL A 1 206 ? -16.466 -5.874 8.052 1.00 96.62 206 VAL A C 1
ATOM 1641 O O . VAL A 1 206 ? -15.940 -5.246 7.135 1.00 96.62 206 VAL A O 1
ATOM 1644 N N . GLU A 1 207 ? -16.810 -7.155 7.918 1.00 95.88 207 GLU A N 1
ATOM 1645 C CA . GLU A 1 207 ? -16.651 -7.896 6.664 1.00 95.88 207 GLU A CA 1
ATOM 1646 C C . GLU A 1 207 ? -17.437 -7.248 5.518 1.00 95.88 207 GLU A C 1
ATOM 1648 O O . GLU A 1 207 ? -16.901 -7.078 4.419 1.00 95.88 207 GLU A O 1
ATOM 1653 N N . GLU A 1 208 ? -18.688 -6.850 5.767 1.00 94.62 208 GLU A N 1
ATOM 1654 C CA . GLU A 1 208 ? -19.514 -6.148 4.782 1.00 94.62 208 GLU A CA 1
ATOM 1655 C C . GLU A 1 208 ? -18.944 -4.764 4.440 1.00 94.62 208 GLU A C 1
ATOM 1657 O O . GLU A 1 208 ? -18.847 -4.411 3.260 1.00 94.62 208 GLU A O 1
ATOM 1662 N N . LEU A 1 209 ? -18.481 -4.010 5.442 1.00 95.06 209 LEU A N 1
ATOM 1663 C CA . LEU A 1 209 ? -17.822 -2.720 5.248 1.00 95.06 209 LEU A CA 1
ATOM 1664 C C . LEU A 1 209 ? -16.597 -2.858 4.338 1.00 95.06 209 LEU A C 1
ATOM 1666 O O . LEU A 1 209 ? -16.499 -2.166 3.323 1.00 95.06 209 LEU A O 1
ATOM 1670 N N . LEU A 1 210 ? -15.673 -3.764 4.665 1.00 94.88 210 LEU A N 1
ATOM 1671 C CA . LEU A 1 210 ? -14.454 -3.980 3.885 1.00 94.88 210 LEU A CA 1
ATOM 1672 C C . LEU A 1 210 ? -14.771 -4.486 2.477 1.00 94.88 210 LEU A C 1
ATOM 1674 O O . LEU A 1 210 ? -14.175 -4.008 1.511 1.00 94.88 210 LEU A O 1
ATOM 1678 N N . ARG A 1 211 ? -15.753 -5.384 2.334 1.00 93.19 211 ARG A N 1
ATOM 1679 C CA . ARG A 1 211 ? -16.246 -5.831 1.026 1.00 93.19 211 ARG A CA 1
ATOM 1680 C C . ARG A 1 211 ? -16.749 -4.658 0.189 1.00 93.19 211 ARG A C 1
ATOM 1682 O O . ARG A 1 211 ? -16.333 -4.529 -0.961 1.00 93.19 211 ARG A O 1
ATOM 1689 N N . SER A 1 212 ? -17.595 -3.797 0.757 1.00 92.44 212 SER A N 1
ATOM 1690 C CA . SER A 1 212 ? -18.145 -2.637 0.045 1.00 92.44 212 SER A CA 1
ATOM 1691 C C . SER A 1 212 ? -17.042 -1.680 -0.418 1.00 92.44 212 SER A C 1
ATOM 1693 O O . SER A 1 212 ? -17.056 -1.219 -1.560 1.00 92.44 212 SER A O 1
ATOM 1695 N N . ARG A 1 213 ? -16.024 -1.464 0.426 1.00 93.38 213 ARG A N 1
ATOM 1696 C CA . ARG A 1 213 ? -14.893 -0.586 0.116 1.00 93.38 213 ARG A CA 1
ATOM 1697 C C . ARG A 1 213 ? -13.999 -1.126 -0.990 1.00 93.38 213 ARG A C 1
ATOM 1699 O O . ARG A 1 213 ? -13.528 -0.373 -1.837 1.00 93.38 213 ARG A O 1
ATOM 1706 N N . LEU A 1 214 ? -13.778 -2.437 -0.995 1.00 91.56 214 LEU A N 1
ATOM 1707 C CA . LEU A 1 214 ? -13.002 -3.115 -2.031 1.00 91.56 214 LEU A CA 1
ATOM 1708 C C . LEU A 1 214 ? -13.746 -3.147 -3.373 1.00 91.56 214 LEU A C 1
ATOM 1710 O O . LEU A 1 214 ? -13.123 -3.006 -4.421 1.00 91.56 214 LEU A O 1
ATOM 1714 N N . GLN A 1 215 ? -15.076 -3.283 -3.354 1.00 88.31 215 GLN A N 1
ATOM 1715 C CA . GLN A 1 215 ? -15.911 -3.239 -4.560 1.00 88.31 215 GLN A CA 1
ATOM 1716 C C . GLN A 1 215 ? -16.006 -1.834 -5.173 1.00 88.31 215 GLN A C 1
ATOM 1718 O O . GLN A 1 215 ? -16.136 -1.716 -6.392 1.00 88.31 215 GLN A O 1
ATOM 1723 N N . ALA A 1 216 ? -15.938 -0.784 -4.350 1.00 85.69 216 ALA A N 1
ATOM 1724 C CA . ALA A 1 216 ? -15.909 0.604 -4.810 1.00 85.69 216 ALA A CA 1
ATOM 1725 C C . ALA A 1 216 ? -14.589 0.965 -5.513 1.00 85.69 216 ALA A C 1
ATOM 1727 O O . ALA A 1 216 ? -14.552 1.868 -6.351 1.00 85.69 216 ALA A O 1
ATOM 1728 N N . CYS A 1 217 ? -13.505 0.242 -5.222 1.00 78.19 217 CYS A N 1
ATOM 1729 C CA . CYS A 1 217 ? -12.238 0.432 -5.905 1.00 78.19 217 CYS A CA 1
ATOM 1730 C C . CYS A 1 217 ? -12.317 -0.077 -7.353 1.00 78.19 217 CYS A C 1
ATOM 1732 O O . CYS A 1 217 ? -12.587 -1.250 -7.618 1.00 78.19 217 CYS A O 1
ATOM 1734 N N . TRP A 1 218 ? -11.990 0.793 -8.315 1.00 63.03 218 TRP A N 1
ATOM 1735 C CA . TRP A 1 218 ? -11.937 0.452 -9.745 1.00 63.03 218 TRP A CA 1
ATOM 1736 C C . TRP A 1 218 ? -10.989 -0.723 -10.058 1.00 63.03 218 TRP A C 1
ATOM 1738 O O . TRP A 1 218 ? -11.135 -1.392 -11.087 1.00 63.03 218 TRP A O 1
ATOM 1748 N N . TRP A 1 219 ? -10.027 -0.976 -9.165 1.00 60.53 219 TRP A N 1
ATOM 1749 C CA . TRP A 1 219 ? -8.983 -1.993 -9.281 1.00 60.53 219 TRP A CA 1
ATOM 1750 C C . TRP A 1 219 ? -9.151 -3.183 -8.321 1.00 60.53 219 TRP A C 1
ATOM 1752 O O . TRP A 1 219 ? -8.331 -4.102 -8.375 1.00 60.53 219 TRP A O 1
ATOM 1762 N N . GLY A 1 220 ? -10.165 -3.182 -7.449 1.00 58.44 220 GLY A N 1
ATOM 1763 C CA . GLY A 1 220 ? -10.382 -4.233 -6.451 1.00 58.44 220 GLY A CA 1
ATOM 1764 C C . GLY A 1 220 ? -10.972 -5.526 -7.038 1.00 58.44 220 GLY A C 1
ATOM 1765 O O . GLY A 1 220 ? -11.491 -5.527 -8.162 1.00 58.44 220 GLY A O 1
ATOM 1766 N N . PRO A 1 221 ? -10.930 -6.651 -6.297 1.00 59.03 221 PRO A N 1
ATOM 1767 C CA . PRO A 1 221 ? -11.663 -7.850 -6.670 1.00 59.03 221 PRO A CA 1
ATOM 1768 C C . PRO A 1 221 ? -13.154 -7.524 -6.590 1.00 59.03 221 PRO A C 1
ATOM 1770 O O . PRO A 1 221 ? -13.717 -7.324 -5.512 1.00 59.03 221 PRO A O 1
ATOM 1773 N N . ARG A 1 222 ? -13.806 -7.450 -7.751 1.00 64.00 222 ARG A N 1
ATOM 1774 C CA . ARG A 1 222 ? -15.256 -7.295 -7.823 1.00 64.00 222 ARG A CA 1
ATOM 1775 C C . ARG A 1 222 ? -15.894 -8.622 -7.452 1.00 64.00 222 ARG A C 1
ATOM 1777 O O . ARG A 1 222 ? -16.027 -9.498 -8.299 1.00 64.00 222 ARG A O 1
ATOM 1784 N N . VAL A 1 223 ? -16.262 -8.776 -6.188 1.00 59.53 223 VAL A N 1
ATOM 1785 C CA . VAL A 1 223 ? -17.175 -9.853 -5.805 1.00 59.53 223 VAL A CA 1
ATOM 1786 C C . VAL A 1 223 ? -18.565 -9.482 -6.288 1.00 59.53 223 VAL A C 1
ATOM 1788 O O . VAL A 1 223 ? -18.942 -8.311 -6.204 1.00 59.53 223 VAL A O 1
ATOM 1791 N N . ASP A 1 224 ? -19.302 -10.456 -6.819 1.00 59.12 224 ASP A N 1
ATOM 1792 C CA . ASP A 1 224 ? -20.687 -10.255 -7.223 1.00 59.12 224 ASP A CA 1
ATOM 1793 C C . ASP A 1 224 ? -21.447 -9.608 -6.065 1.00 59.12 224 ASP A C 1
ATOM 1795 O O . ASP A 1 224 ? -21.429 -10.102 -4.932 1.00 59.12 224 ASP A O 1
ATOM 1799 N N . ALA A 1 225 ? -22.066 -8.457 -6.331 1.00 51.22 225 ALA A N 1
ATOM 1800 C CA . ALA A 1 225 ? -22.946 -7.840 -5.358 1.00 51.22 225 ALA A CA 1
ATOM 1801 C C . ALA A 1 225 ? -23.993 -8.890 -4.978 1.00 51.22 225 ALA A C 1
ATOM 1803 O O . ALA A 1 225 ? -24.646 -9.457 -5.861 1.00 51.22 225 ALA A O 1
ATOM 1804 N N . VAL A 1 226 ? -24.140 -9.169 -3.680 1.00 49.00 226 VAL A N 1
ATOM 1805 C CA . VAL A 1 226 ? -25.268 -9.964 -3.199 1.00 49.00 226 VAL A CA 1
ATOM 1806 C C . VAL A 1 226 ? -26.505 -9.253 -3.728 1.00 49.00 226 VAL A C 1
ATOM 1808 O O . VAL A 1 226 ? -26.770 -8.108 -3.356 1.00 49.00 226 VAL A O 1
ATOM 1811 N N . LYS A 1 227 ? -27.213 -9.880 -4.675 1.00 38.88 227 LYS A N 1
ATOM 1812 C CA . LYS A 1 227 ? -28.474 -9.337 -5.173 1.00 38.88 227 LYS A CA 1
ATOM 1813 C C . LYS A 1 227 ? -29.361 -9.204 -3.945 1.00 38.88 227 LYS A C 1
ATOM 1815 O O . LYS A 1 227 ? -29.718 -10.223 -3.356 1.00 38.88 227 LYS A O 1
ATOM 1820 N N . LYS A 1 228 ? -29.662 -7.968 -3.526 1.00 34.62 228 LYS A N 1
ATOM 1821 C CA . LYS A 1 228 ? -30.678 -7.734 -2.499 1.00 34.62 228 LYS A CA 1
ATOM 1822 C C . LYS A 1 228 ? -31.914 -8.507 -2.945 1.00 34.62 228 LYS A C 1
ATOM 1824 O O . LYS A 1 228 ? -32.359 -8.317 -4.077 1.00 34.62 228 LYS A O 1
ATOM 1829 N N . ALA A 1 229 ? -32.386 -9.422 -2.102 1.00 43.84 229 ALA A N 1
ATOM 1830 C CA . ALA A 1 229 ? -33.666 -10.069 -2.324 1.00 43.84 229 ALA A CA 1
ATOM 1831 C C . ALA A 1 229 ? -34.703 -8.947 -2.454 1.00 43.84 229 ALA A C 1
ATOM 1833 O O . ALA A 1 229 ? -34.840 -8.129 -1.543 1.00 43.84 229 ALA A O 1
ATOM 1834 N N . SER A 1 230 ? -35.290 -8.843 -3.646 1.00 44.53 230 SER A N 1
ATOM 1835 C CA . SER A 1 230 ? -36.383 -7.927 -3.965 1.00 44.53 230 SER A CA 1
ATOM 1836 C C . SER A 1 230 ? -37.638 -8.311 -3.204 1.00 44.53 230 SER A C 1
ATOM 1838 O O . SER A 1 230 ? -37.923 -9.533 -3.214 1.00 44.53 230 SER A O 1
#

InterPro domains:
  IPR005804 Fatty acid desaturase domain [PF00487] (24-130)

Radius of gyration: 20.59 Å; chains: 1; bounding box: 65×32×53 Å

Organism: NCBI:txid156174

pLDDT: mean 88.76, std 11.25, range [34.62, 98.38]

Foldseek 3Di:
DLVCVLLCNVVLVVCVVVVVPVVSVVSVVVSVVVVVVLVVCCVPVNDVCSVPPPVVVSVVVSVVCVLLVCLQQQFAQPVCRPPLLARGEAEWLELDQDLCCSLVSQCVVCVPDRSVCSLVSCLVCQVVQAVWQGRYFYQHDSNRSSVCQQVLVLLVSLLGGQRHDDNNSGPVGSHDPDNVRGDHRVVVVVVCVVVVRGDPDDSVVSSVSRLVGSCSDPPTPNDPDPPPDD

Secondary structure (DSSP, 8-state):
-HHHHHTTHHHHHHHHHTT-HHHHHHHHHHHHHHHHHHHHHHHHHHHHHHIIIIIHHHHHHHHHHHHHHHHHT----SS-TT-HHHHSEEEES-S--STTGGGHHHHHH-TTS-GGGHHHHHHHTHHHHHSS--EEEES--HHHHHHHHHTT-HHHHHTTB--S--TT--GGGG--SSGGG---HHHHHHHHHHTT-S--S-HHHHHHHHHHHHHHSTTS--PPP-----

Sequence (230 aa):
RWTLYSLNISTIWQFISEGKRTTAWNCLVGSAYYFFWISACLRIFGARFTIGFVLYPFFENVILLACINWSWHAFVDPNNPENEFVQSITILHGPINVLNEDAHVVHHQYPGAHWTQHPTLMRKHTPEYTSGLGSIFVGTHAFEMFALVVSASYDKLAERFLGQMPPEATSAALGPNDPALRVTREKAMSDLAARGIGCKMPQAEVEELLRSRLQACWWGPRVDAVKKAS